Protein AF-A0A536SC42-F1 (afdb_monomer)

Secondary structure (DSSP, 8-state):
-IIIIIIHHHHHTT--B-TTGGGSTT-B--HHHHHHHHHHHHHHHTTTS-EEEEE-TT-SSGGGS--SHHHHHHHHHHHTT--SS-SS---PPPEEEEEEETTEEEEEEEEEEE--SHHHHHHHHHHHHSHHHHHHHHHTTPPS-----TTSEEEEEEEEEEHHHHHHHHHHHHHHHHHHHHHHHHHHHHHHHHHHHHHHHHHHHHHHHHHHHHHB-TTT-SBPHHHHHHHHHHHHHHHHHTS----------TTSTTSSTTS-------------

pLDDT: mean 83.02, std 15.71, range [31.56, 98.38]

Foldseek 3Di:
DCCVPPQVVLVVVVEGADCVQVPDPSHDHDPQVVQVVVQVVCCVPVVCQKGKHWADCLDPDPVRYQPDPCSVVQVVVQQVQFDPDDPDAGPGDKDWDWDADPNFTKIKIKTFDFQQDPVSQVVSQVSLPDPVSQVVCVVSVHHGRDRDDHNGGPIIMIMMGGVVVVVVVVVVVVVVVVVVVCVVVVVVVVVVVVVVVVVVVVVVVVVVVVVQPQQADPPPSHGDPVNVVVVVVVVVVVVVVPDDDDDDDDDDPPPPVPPPVPDDDDDDDDDDDDDD

Mean predicted aligned error: 16.05 Å

Radius of gyration: 48.16 Å; Cα contacts (8 Å, |Δi|>4): 285; chains: 1; bounding box: 99×59×118 Å

Sequence (276 aa):
MYAAQIVEKLRRDGFGSHAEFENRAGYVPLPAQFLKMFGQQVSSENNGLFSYKPVSKWNLEPSQYLTDEFLRWAWPQLEVQDRETPAAPIDWKPVWRIDAVNGAKILRYLRADPASARSCVACHNAQEALPEVRARRVQQGVPPGKQWRLHQLLGAIDVTIPLDKVEVFAAAQNRITLAVIIGVVGAGVVILGFLVSLDVTRSRRMARELSWQANHDSLTGLASRTAFERHAEELLHHARAGGGVHALLLPDAASAQQRVEGASTHERHAGAVGRR

Structure (mmCIF, N/CA/C/O backbone):
data_AF-A0A536SC42-F1
#
_entry.id   AF-A0A536SC42-F1
#
loop_
_atom_site.group_PDB
_atom_site.id
_atom_site.type_symbol
_atom_site.label_atom_id
_atom_site.label_alt_id
_atom_site.label_comp_id
_atom_site.label_asym_id
_atom_site.label_entity_id
_atom_site.label_seq_id
_atom_site.pdbx_PDB_ins_code
_atom_site.Cartn_x
_atom_site.Cartn_y
_atom_site.Cartn_z
_atom_site.occupancy
_atom_site.B_iso_or_equiv
_atom_site.auth_seq_id
_atom_site.auth_comp_id
_atom_site.auth_asym_id
_atom_site.auth_atom_id
_atom_site.pdbx_PDB_model_num
ATOM 1 N N . MET A 1 1 ? 0.599 -12.048 -6.130 1.00 69.06 1 MET A N 1
ATOM 2 C CA . MET A 1 1 ? -0.540 -12.974 -6.344 1.00 69.06 1 MET A CA 1
ATOM 3 C C . MET A 1 1 ? -1.197 -12.746 -7.700 1.00 69.06 1 MET A C 1
ATOM 5 O O . MET A 1 1 ? -1.170 -13.665 -8.501 1.00 69.06 1 MET A O 1
ATOM 9 N N . TYR A 1 2 ? -1.707 -11.543 -7.994 1.00 83.88 2 TYR A N 1
ATOM 10 C CA . TYR A 1 2 ? -2.403 -11.231 -9.253 1.00 83.88 2 TYR A CA 1
ATOM 11 C C . TYR A 1 2 ? -1.639 -11.656 -10.524 1.00 83.88 2 TYR A C 1
ATOM 13 O O . TYR A 1 2 ? -2.132 -12.474 -11.294 1.00 83.88 2 TYR A O 1
ATOM 21 N N . ALA A 1 3 ? -0.401 -11.182 -10.715 1.00 81.19 3 ALA A N 1
ATOM 22 C CA . ALA A 1 3 ? 0.383 -11.506 -11.911 1.00 81.19 3 ALA A CA 1
ATOM 23 C C . ALA A 1 3 ? 0.664 -13.017 -12.054 1.00 81.19 3 ALA A C 1
ATOM 25 O O . ALA A 1 3 ? 0.442 -13.599 -13.111 1.00 81.19 3 ALA A O 1
ATOM 26 N N . ALA A 1 4 ? 1.097 -13.668 -10.972 1.00 76.69 4 ALA A N 1
ATOM 27 C CA . ALA A 1 4 ? 1.472 -15.081 -10.998 1.00 76.69 4 ALA A CA 1
ATOM 28 C C . ALA A 1 4 ? 0.276 -16.047 -11.107 1.00 76.69 4 ALA A C 1
ATOM 30 O O . ALA A 1 4 ? 0.409 -17.103 -11.713 1.00 76.69 4 ALA A O 1
ATOM 31 N N . GLN A 1 5 ? -0.874 -15.716 -10.509 1.00 83.62 5 GLN A N 1
ATOM 32 C CA . GLN A 1 5 ? -2.021 -16.631 -10.410 1.00 83.62 5 GLN A CA 1
ATOM 33 C C . GLN A 1 5 ? -3.101 -16.352 -11.460 1.00 83.62 5 GLN A C 1
ATOM 35 O O . GLN A 1 5 ? -3.733 -17.282 -11.952 1.00 83.62 5 GLN A O 1
ATOM 40 N N . ILE A 1 6 ? -3.318 -15.081 -11.812 1.00 86.56 6 ILE A N 1
ATOM 41 C CA . ILE A 1 6 ? -4.400 -14.668 -12.715 1.00 86.56 6 ILE A CA 1
ATOM 42 C C . ILE A 1 6 ? -3.844 -14.447 -14.118 1.00 86.56 6 ILE A C 1
ATOM 44 O O . ILE A 1 6 ? -4.249 -15.135 -15.052 1.00 86.56 6 ILE A O 1
ATOM 48 N N . VAL A 1 7 ? -2.877 -13.537 -14.265 1.00 85.62 7 VAL A N 1
ATOM 49 C CA . VAL A 1 7 ? -2.351 -13.165 -15.591 1.00 85.62 7 VAL A CA 1
ATOM 50 C C . VAL A 1 7 ? -1.672 -14.355 -16.267 1.00 85.62 7 VAL A C 1
ATOM 52 O O . VAL A 1 7 ? -1.929 -14.618 -17.438 1.00 85.62 7 VAL A O 1
ATOM 55 N N . GLU A 1 8 ? -0.859 -15.122 -15.536 1.00 85.06 8 GLU A N 1
ATOM 56 C CA . GLU A 1 8 ? -0.166 -16.279 -16.117 1.00 85.06 8 GLU A CA 1
ATOM 57 C C . GLU A 1 8 ? -1.118 -17.423 -16.497 1.00 85.06 8 GLU A C 1
ATOM 59 O O . GLU A 1 8 ? -0.871 -18.138 -17.468 1.00 85.06 8 GLU A O 1
ATOM 64 N N . LYS A 1 9 ? -2.236 -17.583 -15.777 1.00 88.31 9 LYS A N 1
ATOM 65 C CA . LYS A 1 9 ? -3.296 -18.510 -16.185 1.00 88.31 9 LYS A CA 1
ATOM 66 C C . LYS A 1 9 ? -3.928 -18.045 -17.497 1.00 88.31 9 LYS A C 1
ATOM 68 O O . LYS A 1 9 ? -3.911 -18.806 -18.454 1.00 88.31 9 LYS A O 1
ATOM 73 N N . LEU A 1 10 ? -4.408 -16.801 -17.553 1.00 88.88 10 LEU A N 1
ATOM 74 C CA . LEU A 1 10 ? -5.069 -16.241 -18.739 1.00 88.88 10 LEU A CA 1
ATOM 75 C C . LEU A 1 10 ? -4.173 -16.273 -19.977 1.00 88.88 10 LEU A C 1
ATOM 77 O O . LEU A 1 10 ? -4.657 -16.515 -21.077 1.00 88.88 10 LEU A O 1
ATOM 81 N N . ARG A 1 11 ? -2.860 -16.106 -19.793 1.00 85.56 11 ARG A N 1
ATOM 82 C CA . ARG A 1 11 ? -1.875 -16.249 -20.868 1.00 85.56 11 ARG A CA 1
ATOM 83 C C . ARG A 1 11 ? -1.871 -17.641 -21.496 1.00 85.56 11 ARG A C 1
ATOM 85 O O . ARG A 1 11 ? -1.691 -17.755 -22.704 1.00 85.56 11 ARG A O 1
ATOM 92 N N . ARG A 1 12 ? -2.060 -18.697 -20.699 1.00 87.44 12 ARG A N 1
ATOM 93 C CA . ARG A 1 12 ? -2.189 -20.073 -21.215 1.00 87.44 12 ARG A CA 1
ATOM 94 C C . ARG A 1 12 ? -3.500 -20.282 -21.970 1.00 87.44 12 ARG A C 1
ATOM 96 O O . ARG A 1 12 ? -3.521 -21.078 -22.900 1.00 87.44 12 ARG A O 1
ATOM 103 N N . ASP A 1 13 ? -4.527 -19.515 -21.622 1.00 90.44 13 ASP A N 1
ATOM 104 C CA . ASP A 1 13 ? -5.851 -19.554 -22.248 1.00 90.44 13 ASP A CA 1
ATOM 105 C C . ASP A 1 13 ? -5.954 -18.631 -23.489 1.00 90.44 13 ASP A C 1
ATOM 107 O O . ASP A 1 13 ? -7.034 -18.465 -24.047 1.00 90.44 13 ASP A O 1
ATOM 111 N N . GLY A 1 14 ? -4.844 -18.023 -23.936 1.00 88.62 14 GLY A N 1
ATOM 112 C CA . GLY A 1 14 ? -4.789 -17.152 -25.122 1.00 88.62 14 GLY A CA 1
ATOM 113 C C . GLY A 1 14 ? -5.065 -15.665 -24.863 1.00 88.62 14 GLY A C 1
ATOM 114 O O . GLY A 1 14 ? -5.031 -14.866 -25.797 1.00 88.62 14 GLY A O 1
ATOM 115 N N . PHE A 1 15 ? -5.286 -15.275 -23.608 1.00 91.38 15 PHE A N 1
ATOM 116 C CA . PHE A 1 15 ? -5.539 -13.895 -23.189 1.00 91.38 15 PHE A CA 1
ATOM 117 C C . PHE A 1 15 ? -4.361 -13.323 -22.382 1.00 91.38 15 PHE A C 1
ATOM 119 O O . PHE A 1 15 ? -3.220 -13.766 -22.505 1.00 91.38 15 PHE A O 1
ATOM 126 N N . GLY A 1 16 ? -4.594 -12.301 -21.557 1.00 87.69 16 GLY A N 1
ATOM 127 C CA . GLY A 1 16 ? -3.567 -11.733 -20.688 1.00 87.69 16 GLY A CA 1
ATOM 128 C C . GLY A 1 16 ? -4.002 -10.424 -20.047 1.00 87.69 16 GLY A C 1
ATOM 129 O O . GLY A 1 16 ? -5.191 -10.120 -19.970 1.00 87.69 16 GLY A O 1
ATOM 130 N N . SER A 1 17 ? -3.028 -9.635 -19.597 1.00 88.88 17 SER A N 1
ATOM 131 C CA . SER A 1 17 ? -3.273 -8.269 -19.142 1.00 88.88 17 SER A CA 1
ATOM 132 C C . SER A 1 17 ? -2.974 -7.249 -20.241 1.00 88.88 17 SER A C 1
ATOM 134 O O . SER A 1 17 ? -2.039 -7.427 -21.022 1.00 88.88 17 SER A O 1
ATOM 136 N N . HIS A 1 18 ? -3.761 -6.175 -20.310 1.00 89.00 18 HIS A N 1
ATOM 137 C CA . HIS A 1 18 ? -3.585 -5.114 -21.305 1.00 89.00 18 HIS A CA 1
ATOM 138 C C . HIS A 1 18 ? -3.938 -3.740 -20.723 1.00 89.00 18 HIS A C 1
ATOM 140 O O . HIS A 1 18 ? -4.774 -3.645 -19.829 1.00 89.00 18 HIS A O 1
ATOM 146 N N . ALA A 1 19 ? -3.313 -2.670 -21.230 1.00 85.62 19 ALA A N 1
ATOM 147 C CA . ALA A 1 19 ? -3.592 -1.306 -20.770 1.00 85.62 19 ALA A CA 1
ATOM 148 C C . ALA A 1 19 ? -5.044 -0.884 -21.074 1.00 85.62 19 ALA A C 1
ATOM 150 O O . ALA A 1 19 ? -5.724 -0.333 -20.215 1.00 85.62 19 ALA A O 1
ATOM 151 N N . GLU A 1 20 ? -5.527 -1.213 -22.273 1.00 89.31 20 GLU A N 1
ATOM 152 C CA . GLU A 1 20 ? -6.906 -0.993 -22.748 1.00 89.31 20 GLU A CA 1
ATOM 153 C C . GLU A 1 20 ? -7.803 -2.228 -22.538 1.00 89.31 20 GLU A C 1
ATOM 155 O O . GLU A 1 20 ? -8.508 -2.662 -23.448 1.00 89.31 20 GLU A O 1
ATOM 160 N N . PHE A 1 21 ? -7.718 -2.869 -21.371 1.00 91.44 21 PHE A N 1
ATOM 161 C CA . PHE A 1 21 ? -8.471 -4.099 -21.092 1.00 91.44 21 PHE A CA 1
ATOM 162 C C . PHE A 1 21 ? -9.994 -3.925 -21.230 1.00 91.44 21 PHE A C 1
ATOM 164 O O . PHE A 1 21 ? -10.670 -4.861 -21.638 1.00 91.44 21 PHE A O 1
ATOM 171 N N . GLU A 1 22 ? -10.526 -2.727 -20.962 1.00 90.50 22 GLU A N 1
ATOM 172 C CA . GLU A 1 22 ? -11.960 -2.416 -21.082 1.00 90.50 22 GLU A CA 1
ATOM 173 C C . GLU A 1 22 ? -12.494 -2.618 -22.508 1.00 90.50 22 GLU A C 1
ATOM 175 O O . GLU A 1 22 ? -13.639 -3.021 -22.692 1.00 90.50 22 GLU A O 1
ATOM 180 N N . ASN A 1 23 ? -11.641 -2.416 -23.516 1.00 92.12 23 ASN A N 1
ATOM 181 C CA . ASN A 1 23 ? -12.008 -2.505 -24.930 1.00 92.12 23 ASN A CA 1
ATOM 182 C C . ASN A 1 23 ? -11.576 -3.831 -25.577 1.00 92.12 23 ASN A C 1
ATOM 184 O O . ASN A 1 23 ? -11.681 -3.989 -26.794 1.00 92.12 23 ASN A O 1
ATOM 188 N N . ARG A 1 24 ? -11.047 -4.786 -24.798 1.00 90.75 24 ARG A N 1
ATOM 189 C CA . ARG A 1 24 ? -10.506 -6.050 -25.315 1.00 90.75 24 ARG A CA 1
ATOM 190 C C . ARG A 1 24 ? -11.096 -7.249 -24.584 1.00 90.75 24 ARG A C 1
ATOM 192 O O . ARG A 1 24 ? -10.717 -7.558 -23.457 1.00 90.75 24 ARG A O 1
ATOM 199 N N . ALA A 1 25 ? -11.980 -7.971 -25.269 1.00 90.12 25 ALA A N 1
ATOM 200 C CA . ALA A 1 25 ? -12.632 -9.157 -24.724 1.00 90.12 25 ALA A CA 1
ATOM 201 C C . ALA A 1 25 ? -11.613 -10.192 -24.208 1.00 90.12 25 ALA A C 1
ATOM 203 O O . ALA A 1 25 ? -10.655 -10.540 -24.898 1.00 90.12 25 ALA A O 1
ATOM 204 N N . GLY A 1 26 ? -11.831 -10.670 -22.980 1.00 88.44 26 GLY A N 1
ATOM 205 C CA . GLY A 1 26 ? -10.998 -11.674 -22.311 1.00 88.44 26 GLY A CA 1
ATOM 206 C C . GLY A 1 26 ? -9.694 -11.150 -21.696 1.00 88.44 26 GLY A C 1
ATOM 207 O O . GLY A 1 26 ? -9.025 -11.900 -20.986 1.00 88.44 26 GLY A O 1
ATOM 208 N N . TYR A 1 27 ? -9.344 -9.874 -21.895 1.00 92.25 27 TYR A N 1
ATOM 209 C CA . TYR A 1 27 ? -8.187 -9.261 -21.243 1.00 92.25 27 TYR A CA 1
ATOM 210 C C . TYR A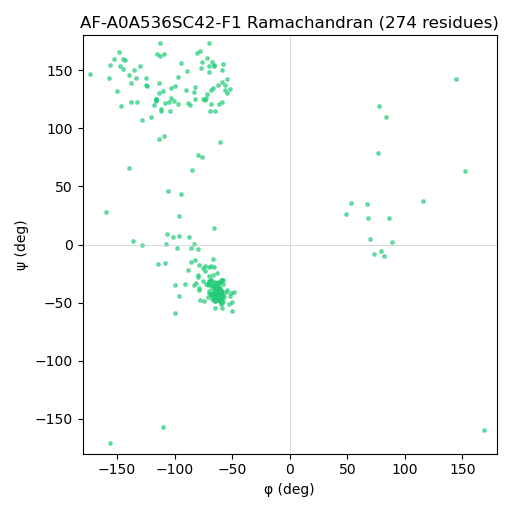 1 27 ? -8.554 -8.649 -19.891 1.00 92.25 27 TYR A C 1
ATOM 212 O O . TYR A 1 27 ? -9.661 -8.167 -19.668 1.00 92.25 27 TYR A O 1
ATOM 220 N N . VAL A 1 28 ? -7.586 -8.656 -18.979 1.00 92.75 28 VAL A N 1
ATOM 221 C CA . VAL A 1 28 ? -7.706 -8.084 -17.631 1.00 92.75 28 VAL A CA 1
ATOM 222 C C . VAL A 1 28 ? -6.801 -6.855 -17.474 1.00 92.75 28 VAL A C 1
ATOM 224 O O . VAL A 1 28 ? -5.881 -6.671 -18.279 1.00 92.75 28 VAL A O 1
ATOM 227 N N . PRO A 1 29 ? -7.017 -5.992 -16.464 1.00 92.19 29 PRO A N 1
ATOM 228 C CA . PRO A 1 29 ? -6.141 -4.846 -16.232 1.00 92.19 29 PRO A CA 1
ATOM 229 C C . PRO A 1 29 ? -4.681 -5.249 -16.006 1.00 92.19 29 PRO A C 1
ATOM 231 O O . PRO A 1 29 ? -4.362 -6.342 -15.529 1.00 92.19 29 PRO A O 1
ATOM 234 N N . LEU A 1 30 ? -3.760 -4.328 -16.289 1.00 89.00 30 LEU A N 1
ATOM 235 C CA . LEU A 1 30 ? -2.378 -4.472 -15.837 1.00 89.00 30 LEU A CA 1
ATOM 236 C C . LEU A 1 30 ? -2.328 -4.568 -14.301 1.00 89.00 30 LEU A C 1
ATOM 238 O O . LEU A 1 30 ? -3.137 -3.929 -13.625 1.00 89.00 30 LEU A O 1
ATOM 242 N N . PRO A 1 31 ? -1.345 -5.281 -13.716 1.00 87.19 31 PRO A N 1
ATOM 243 C CA . PRO A 1 31 ? -1.221 -5.393 -12.260 1.00 87.19 31 PRO A CA 1
ATOM 244 C C . PRO A 1 31 ? -1.244 -4.036 -11.533 1.00 87.19 31 PRO A C 1
ATOM 246 O O . PRO A 1 31 ? -1.936 -3.882 -10.529 1.00 87.19 31 PRO A O 1
ATOM 249 N N . ALA A 1 32 ? -0.562 -3.026 -12.082 1.00 84.06 32 ALA A N 1
ATOM 250 C CA . ALA A 1 32 ? -0.562 -1.670 -11.534 1.00 84.06 32 ALA A CA 1
ATOM 251 C C . ALA A 1 32 ? -1.926 -0.959 -11.658 1.00 84.06 32 ALA A C 1
ATOM 253 O O . ALA A 1 32 ? -2.307 -0.218 -10.752 1.00 84.06 32 ALA A O 1
ATOM 254 N N . GLN A 1 33 ? -2.679 -1.196 -12.740 1.00 88.88 33 GLN A N 1
ATOM 255 C CA . GLN A 1 33 ? -4.037 -0.660 -12.905 1.00 88.88 33 GLN A CA 1
ATOM 256 C C . GLN A 1 33 ? -5.004 -1.315 -11.917 1.00 88.88 33 GLN A C 1
ATOM 258 O O . GLN A 1 33 ? -5.767 -0.613 -11.262 1.00 88.88 33 GLN A O 1
ATOM 263 N N . PHE A 1 34 ? -4.923 -2.637 -11.744 1.00 90.19 34 PHE A N 1
ATOM 264 C CA . PHE A 1 34 ? -5.713 -3.359 -10.749 1.00 90.19 34 PHE A CA 1
ATOM 265 C C . PHE A 1 34 ? -5.459 -2.827 -9.333 1.00 90.19 34 PHE A C 1
ATOM 267 O O . PHE A 1 34 ? -6.405 -2.485 -8.630 1.00 90.19 34 PHE A O 1
ATOM 274 N N . LEU A 1 35 ? -4.189 -2.690 -8.929 1.00 86.31 35 LEU A N 1
ATOM 275 C CA . LEU A 1 35 ? -3.831 -2.157 -7.609 1.00 86.31 35 LEU A CA 1
ATOM 276 C C . LEU A 1 35 ? -4.326 -0.722 -7.404 1.00 86.31 35 LEU A C 1
ATOM 278 O O . LEU A 1 35 ? -4.765 -0.385 -6.307 1.00 86.31 35 LEU A O 1
ATOM 282 N N . LYS A 1 36 ? -4.286 0.114 -8.449 1.00 85.50 36 LYS A N 1
ATOM 283 C CA . LYS A 1 36 ? -4.826 1.477 -8.408 1.00 85.50 36 LYS A CA 1
ATOM 284 C C . LYS A 1 36 ? -6.346 1.482 -8.226 1.00 85.50 36 LYS A C 1
ATOM 286 O O . LYS A 1 36 ? -6.828 2.194 -7.351 1.00 85.50 36 LYS A O 1
ATOM 291 N N . MET A 1 37 ? -7.078 0.689 -9.012 1.00 87.06 37 MET A N 1
ATOM 292 C CA . MET A 1 37 ? -8.542 0.590 -8.915 1.00 87.06 37 MET A CA 1
ATOM 293 C C . MET A 1 37 ? -8.975 0.058 -7.553 1.00 87.06 37 MET A C 1
ATOM 295 O O . MET A 1 37 ? -9.838 0.653 -6.915 1.00 87.06 37 MET A O 1
ATOM 299 N N . PHE A 1 38 ? -8.318 -1.005 -7.076 1.00 85.75 38 PHE A N 1
ATOM 300 C CA . PHE A 1 38 ? -8.504 -1.509 -5.721 1.00 85.75 38 PHE A CA 1
ATOM 301 C C . PHE A 1 38 ? -8.293 -0.340 -4.735 1.00 85.75 38 PHE A C 1
ATOM 303 O O . PHE A 1 38 ? -9.204 -0.016 -3.973 1.00 85.75 38 PHE A O 1
ATOM 310 N N . GLY A 1 39 ? -7.169 0.387 -4.852 1.00 81.25 39 GLY A N 1
ATOM 311 C CA . GLY A 1 39 ? -6.767 1.521 -3.993 1.00 81.25 39 GLY A CA 1
ATOM 312 C C . GLY A 1 39 ? -7.840 2.558 -3.815 1.00 81.25 39 GLY A C 1
ATOM 313 O O . GLY A 1 39 ? -8.163 2.956 -2.692 1.00 81.25 39 GLY A O 1
ATOM 314 N N . GLN A 1 40 ? -8.405 2.960 -4.941 1.00 83.25 40 GLN A N 1
ATOM 315 C CA . GLN A 1 40 ? -9.474 3.935 -5.004 1.00 83.25 40 GLN A CA 1
ATOM 316 C C . GLN A 1 40 ? -10.747 3.391 -4.345 1.00 83.25 40 GLN A C 1
ATOM 318 O O . GLN A 1 40 ? -11.319 4.085 -3.505 1.00 83.25 40 GLN A O 1
ATOM 323 N N . GLN A 1 41 ? -11.122 2.139 -4.634 1.00 83.75 41 GLN A N 1
ATOM 324 C CA . GLN A 1 41 ? -12.314 1.507 -4.067 1.00 83.75 41 GLN A CA 1
ATOM 325 C C . GLN A 1 41 ? -12.260 1.457 -2.539 1.00 83.75 41 GLN A C 1
ATOM 327 O O . GLN A 1 41 ? -13.134 1.996 -1.867 1.00 83.75 41 GLN A O 1
ATOM 332 N N . VAL A 1 42 ? -11.200 0.891 -1.963 1.00 79.12 42 VAL A N 1
ATOM 333 C CA . VAL A 1 42 ? -11.129 0.707 -0.505 1.00 79.12 42 VAL A CA 1
ATOM 334 C C . VAL A 1 42 ? -10.954 2.024 0.245 1.00 79.12 42 VAL A C 1
ATOM 336 O O . VAL A 1 42 ? -11.497 2.182 1.338 1.00 79.12 42 VAL A O 1
ATOM 339 N N . SER A 1 43 ? -10.239 2.988 -0.340 1.00 75.06 43 SER A N 1
ATOM 340 C CA . SER A 1 43 ? -10.150 4.323 0.258 1.00 75.06 43 SER A CA 1
ATOM 341 C C . SER A 1 43 ? -11.527 4.999 0.314 1.00 75.06 43 SER A C 1
ATOM 343 O O . SER A 1 43 ? -11.797 5.731 1.266 1.00 75.06 43 SER A O 1
ATOM 345 N N . SER A 1 44 ? -12.398 4.729 -0.670 1.00 76.31 44 SER A N 1
ATOM 346 C CA . SER A 1 44 ? -13.760 5.272 -0.734 1.00 76.31 44 SER A CA 1
ATOM 347 C C . SER A 1 44 ? -14.766 4.550 0.173 1.00 76.31 44 SER A C 1
ATOM 349 O O . SER A 1 44 ? -15.592 5.213 0.792 1.00 76.31 44 SER A O 1
ATOM 351 N N . GLU A 1 45 ? -14.676 3.223 0.315 1.00 73.06 45 GLU A N 1
ATOM 352 C CA . GLU A 1 45 ? -15.644 2.419 1.082 1.00 73.06 45 GLU A CA 1
ATOM 353 C C . GLU A 1 45 ? -15.389 2.433 2.596 1.00 73.06 45 GLU A C 1
ATOM 355 O O . GLU A 1 45 ? -16.328 2.402 3.386 1.00 73.06 45 GLU A O 1
ATOM 360 N N . ASN A 1 46 ? -14.126 2.510 3.030 1.00 60.75 46 ASN A N 1
ATOM 361 C CA . ASN A 1 46 ? -13.760 2.331 4.440 1.00 60.75 46 ASN A CA 1
ATOM 362 C C . ASN A 1 46 ? -13.607 3.649 5.219 1.00 60.75 46 ASN A C 1
ATOM 364 O O . ASN A 1 46 ? -12.832 3.701 6.175 1.00 60.75 46 ASN A O 1
ATOM 368 N N . ASN A 1 47 ? -14.256 4.745 4.806 1.00 65.38 47 ASN A N 1
ATOM 369 C CA . ASN A 1 47 ? -14.098 6.087 5.405 1.00 65.38 47 ASN A CA 1
ATOM 370 C C . ASN A 1 47 ? -12.620 6.532 5.582 1.00 65.38 47 ASN A C 1
ATOM 372 O O . ASN A 1 47 ? -12.281 7.334 6.466 1.00 65.38 47 ASN A O 1
ATOM 376 N N . GLY A 1 48 ? -11.711 6.000 4.758 1.00 69.06 48 GLY A N 1
ATOM 377 C CA . GLY A 1 48 ? -10.270 6.217 4.874 1.00 69.06 48 GLY A CA 1
ATOM 378 C C . GLY A 1 48 ? -9.614 5.597 6.116 1.00 69.06 48 GLY A C 1
ATOM 379 O O . GLY A 1 48 ? -8.696 6.210 6.655 1.00 69.06 48 GLY A O 1
ATOM 380 N N . LEU A 1 49 ? -10.067 4.428 6.590 1.00 76.19 49 LEU A N 1
ATOM 381 C CA . LEU A 1 49 ? -9.383 3.629 7.627 1.00 76.19 49 LEU A CA 1
ATOM 382 C C . LEU A 1 49 ? -7.965 3.212 7.219 1.00 76.19 49 LEU A C 1
ATOM 384 O O . LEU A 1 49 ? -7.083 3.074 8.060 1.00 76.19 49 LEU A O 1
ATOM 388 N N . PHE A 1 50 ? -7.751 2.997 5.925 1.00 82.25 50 PHE A N 1
ATOM 389 C CA . PHE A 1 50 ? -6.435 2.826 5.335 1.00 82.25 50 PHE A CA 1
ATOM 390 C C . PHE A 1 50 ? -6.490 3.182 3.850 1.00 82.25 50 PHE A C 1
ATOM 392 O O . PHE A 1 50 ? -7.542 3.098 3.217 1.00 82.25 50 PHE A O 1
ATOM 399 N N . SER A 1 51 ? -5.351 3.577 3.293 1.00 86.06 51 SER A N 1
ATOM 400 C CA . SER A 1 51 ? -5.175 3.811 1.860 1.00 86.06 51 SER A CA 1
ATOM 401 C C . SER A 1 51 ? -3.942 3.073 1.369 1.00 86.06 51 SER A C 1
ATOM 403 O O . SER A 1 51 ? -3.023 2.801 2.145 1.00 86.06 51 SER A O 1
ATOM 405 N N . TYR A 1 52 ? -3.931 2.729 0.086 1.00 88.56 52 TYR A N 1
ATOM 406 C CA . TYR A 1 52 ? -2.792 2.076 -0.537 1.00 88.56 52 TYR A CA 1
ATOM 407 C C . TYR A 1 52 ? -2.515 2.648 -1.912 1.00 88.56 52 TYR A C 1
ATOM 409 O O . TYR A 1 52 ? -3.419 2.917 -2.706 1.00 88.56 52 TYR A O 1
ATOM 417 N N . LYS A 1 53 ? -1.226 2.821 -2.182 1.00 89.94 53 LYS A N 1
ATOM 418 C CA . LYS A 1 53 ? -0.721 3.449 -3.390 1.00 89.94 53 LYS A CA 1
ATOM 419 C C . LYS A 1 53 ? 0.486 2.664 -3.907 1.00 89.94 53 LYS A C 1
ATOM 421 O O . LYS A 1 53 ? 1.468 2.518 -3.181 1.00 89.94 53 LYS A O 1
ATOM 426 N N . PRO A 1 54 ? 0.456 2.165 -5.154 1.00 93.19 54 PRO A N 1
ATOM 427 C CA . PRO A 1 54 ? 1.666 1.664 -5.789 1.00 93.19 54 PRO A CA 1
ATOM 428 C C . PRO A 1 54 ? 2.622 2.830 -6.070 1.00 93.19 54 PRO A C 1
ATOM 430 O O . PRO A 1 54 ? 2.214 3.866 -6.601 1.00 93.19 54 PRO A O 1
ATOM 433 N N . VAL A 1 55 ? 3.893 2.654 -5.721 1.00 95.81 55 VAL A N 1
ATOM 434 C CA . VAL A 1 55 ? 4.960 3.645 -5.898 1.00 95.81 55 VAL A CA 1
ATOM 435 C C . VAL A 1 55 ? 6.214 2.990 -6.470 1.00 95.81 55 VAL A C 1
ATOM 437 O O . VAL A 1 55 ? 6.470 1.807 -6.249 1.00 95.81 55 VAL A O 1
ATOM 440 N N . SER A 1 56 ? 7.012 3.737 -7.226 1.00 96.06 56 SER A N 1
ATOM 441 C CA . SER A 1 56 ? 8.291 3.255 -7.744 1.00 96.06 56 SER A CA 1
ATOM 442 C C . SER A 1 56 ? 9.238 4.405 -8.074 1.00 96.06 56 SER A C 1
ATOM 444 O O . SER A 1 56 ? 8.825 5.426 -8.623 1.00 96.06 56 SER A O 1
ATOM 446 N N . LYS A 1 57 ? 10.537 4.211 -7.824 1.00 96.12 57 LYS A N 1
ATOM 447 C CA . LYS A 1 57 ? 11.596 5.064 -8.391 1.00 96.12 57 LYS A CA 1
ATOM 448 C C . LYS A 1 57 ? 11.653 4.976 -9.920 1.00 96.12 57 LYS A C 1
ATOM 450 O O . LYS A 1 57 ? 12.080 5.917 -10.578 1.00 96.12 57 LYS A O 1
ATOM 455 N N . TRP A 1 58 ? 11.178 3.871 -10.491 1.00 95.69 58 TRP A N 1
ATOM 456 C CA . TRP A 1 58 ? 11.061 3.655 -11.932 1.00 95.69 58 TRP A CA 1
ATOM 457 C C . TRP A 1 58 ? 9.605 3.754 -12.398 1.00 95.69 58 TRP A C 1
ATOM 459 O O . TRP A 1 58 ? 9.101 2.924 -13.154 1.00 95.69 58 TRP A O 1
ATOM 469 N N . ASN A 1 59 ? 8.901 4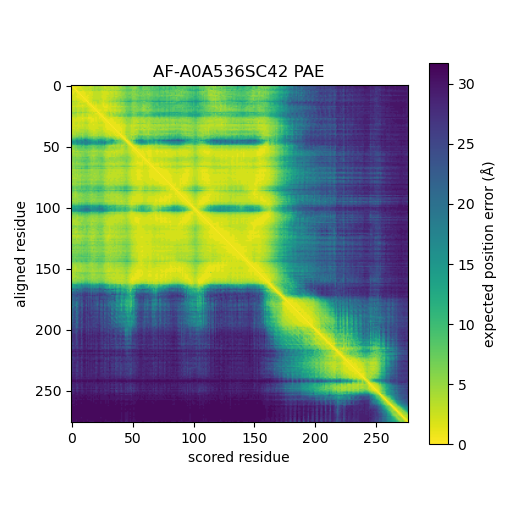.788 -11.941 1.00 94.38 59 ASN A N 1
ATOM 470 C CA . ASN A 1 59 ? 7.485 4.985 -12.223 1.00 94.38 59 ASN A CA 1
ATOM 471 C C . ASN A 1 59 ? 7.182 5.161 -13.724 1.00 94.38 59 ASN A C 1
ATOM 473 O O . ASN A 1 59 ? 7.853 5.922 -14.432 1.00 94.38 59 ASN A O 1
ATOM 477 N N . LEU A 1 60 ? 6.115 4.500 -14.184 1.00 88.94 60 LEU A N 1
ATOM 478 C CA . LEU A 1 60 ? 5.511 4.697 -15.512 1.00 88.94 60 LEU A CA 1
ATOM 479 C C . LEU A 1 60 ? 4.454 5.809 -15.510 1.00 88.94 60 LEU A C 1
ATOM 481 O O . LEU A 1 60 ? 4.228 6.452 -16.530 1.00 88.94 60 LEU A O 1
ATOM 485 N N . GLU A 1 61 ? 3.899 6.115 -14.344 1.00 88.19 61 GLU A N 1
ATOM 486 C CA . GLU A 1 61 ? 2.922 7.176 -14.114 1.00 88.19 61 GLU A CA 1
ATOM 487 C C . GLU A 1 61 ? 3.536 8.228 -13.165 1.00 88.19 61 GLU A C 1
ATOM 489 O O . GLU A 1 61 ? 4.003 7.848 -12.085 1.00 88.19 61 GLU A O 1
ATOM 494 N N . PRO A 1 62 ? 3.591 9.530 -13.522 1.00 89.06 62 PRO A N 1
ATOM 495 C CA . PRO A 1 62 ? 4.211 10.579 -12.700 1.00 89.06 62 PRO A CA 1
ATOM 496 C C . PRO A 1 62 ? 3.779 10.583 -11.230 1.00 89.06 62 PRO A C 1
ATOM 498 O O . PRO A 1 62 ? 4.623 10.696 -10.340 1.00 89.06 62 PRO A O 1
ATOM 501 N N . SER A 1 63 ? 2.489 10.368 -10.961 1.00 89.25 63 SER A N 1
ATOM 502 C CA . SER A 1 63 ? 1.940 10.365 -9.597 1.00 89.25 63 SER A CA 1
ATOM 503 C C . SER A 1 63 ? 2.428 9.210 -8.708 1.00 89.25 63 SER A C 1
ATOM 505 O O . SER A 1 63 ? 2.246 9.260 -7.490 1.00 89.25 63 SER A O 1
ATOM 507 N N . GLN A 1 64 ? 3.070 8.188 -9.282 1.00 92.81 64 GLN A N 1
ATOM 508 C CA . GLN A 1 64 ? 3.618 7.024 -8.575 1.00 92.81 64 GLN A CA 1
ATOM 509 C C . GLN A 1 64 ? 5.111 7.160 -8.242 1.00 92.81 64 GLN A C 1
ATOM 511 O O . GLN A 1 64 ? 5.722 6.196 -7.785 1.00 92.81 64 GLN A O 1
ATOM 516 N N . TYR A 1 65 ? 5.724 8.324 -8.476 1.00 95.88 65 TYR A N 1
ATOM 517 C CA . TYR A 1 65 ? 7.103 8.560 -8.048 1.00 95.88 65 TYR A CA 1
ATOM 518 C C . TYR A 1 65 ? 7.225 8.686 -6.516 1.00 95.88 65 TYR A C 1
ATOM 520 O O . TYR A 1 65 ? 6.228 8.718 -5.790 1.00 95.88 65 TYR A O 1
ATOM 528 N N . LEU A 1 66 ? 8.459 8.774 -6.015 1.00 95.88 66 LEU A N 1
ATOM 529 C CA . LEU A 1 66 ? 8.774 8.958 -4.595 1.00 95.88 66 LEU A CA 1
ATOM 530 C C . LEU A 1 66 ? 8.536 10.419 -4.176 1.00 95.88 66 LEU A C 1
ATOM 532 O O . LEU A 1 66 ? 9.466 11.214 -4.051 1.00 95.88 66 LEU A O 1
ATOM 536 N N . THR A 1 67 ? 7.265 10.793 -4.029 1.00 91.06 67 THR A N 1
ATOM 537 C CA . THR A 1 67 ? 6.841 12.199 -3.921 1.00 91.06 67 THR A CA 1
ATOM 538 C C . THR A 1 67 ? 7.035 12.821 -2.540 1.00 91.06 67 THR A C 1
ATOM 540 O O . THR A 1 67 ? 7.208 14.033 -2.442 1.00 91.06 67 THR A O 1
ATOM 543 N N . ASP A 1 68 ? 7.005 12.030 -1.469 1.00 93.00 68 ASP A N 1
ATOM 544 C CA . ASP A 1 68 ? 7.061 12.538 -0.094 1.00 93.00 68 ASP A CA 1
ATOM 545 C C . ASP A 1 68 ? 8.356 12.149 0.639 1.00 93.00 68 ASP A C 1
ATOM 547 O O . ASP A 1 68 ? 9.223 11.452 0.105 1.00 93.00 68 ASP A O 1
ATOM 551 N N . GLU A 1 69 ? 8.525 12.690 1.845 1.00 94.06 69 GLU A N 1
ATOM 552 C CA . GLU A 1 69 ? 9.702 12.455 2.684 1.00 94.06 69 GLU A CA 1
ATOM 553 C C . GLU A 1 69 ? 9.805 10.995 3.149 1.00 94.06 69 GLU A C 1
ATOM 555 O O . GLU A 1 69 ? 10.889 10.416 3.084 1.00 94.06 69 GLU A O 1
ATOM 560 N N . PHE A 1 70 ? 8.685 10.377 3.547 1.00 95.31 70 PHE A N 1
ATOM 561 C CA . PHE A 1 70 ? 8.657 8.976 3.968 1.00 95.31 70 PHE A CA 1
ATOM 562 C C . PHE A 1 70 ? 9.148 8.064 2.847 1.00 95.31 70 PHE A C 1
ATOM 564 O O . PHE A 1 70 ? 10.013 7.229 3.081 1.00 95.31 70 PHE A O 1
ATOM 571 N N . LEU A 1 71 ? 8.657 8.248 1.620 1.00 96.50 71 LEU A N 1
ATOM 572 C CA . LEU A 1 71 ? 9.057 7.447 0.464 1.00 96.50 71 LEU A CA 1
ATOM 573 C C . LEU A 1 71 ? 10.541 7.625 0.132 1.00 96.50 71 LEU A C 1
ATOM 575 O O . LEU A 1 71 ? 11.222 6.641 -0.153 1.00 96.50 71 LEU A O 1
ATOM 579 N N . ARG A 1 72 ? 11.061 8.856 0.211 1.00 96.06 72 ARG A N 1
ATOM 580 C CA . ARG A 1 72 ? 12.492 9.139 0.002 1.00 96.06 72 ARG A CA 1
ATOM 581 C C . ARG A 1 72 ? 13.380 8.523 1.085 1.00 96.06 72 ARG A C 1
ATOM 583 O O . ARG A 1 72 ? 14.494 8.110 0.778 1.00 96.06 72 ARG A O 1
ATOM 590 N N . TRP A 1 73 ? 12.890 8.423 2.318 1.00 96.88 73 TRP A N 1
ATOM 591 C CA . TRP A 1 73 ? 13.584 7.770 3.430 1.00 96.88 73 TRP A CA 1
ATOM 592 C C . TRP A 1 73 ? 13.476 6.233 3.395 1.00 96.88 73 TRP A C 1
ATOM 594 O O . TRP A 1 73 ? 14.446 5.530 3.685 1.00 96.88 73 TRP A O 1
ATOM 604 N N . ALA A 1 74 ? 12.313 5.692 3.032 1.00 97.81 74 ALA A N 1
ATOM 605 C CA . ALA A 1 74 ? 12.020 4.262 3.090 1.00 97.81 74 ALA A CA 1
ATOM 606 C C . ALA A 1 74 ? 12.522 3.492 1.861 1.00 97.81 74 ALA A C 1
ATOM 608 O O . ALA A 1 74 ? 12.963 2.351 1.985 1.00 97.81 74 ALA A O 1
ATOM 609 N N . TRP A 1 75 ? 12.487 4.096 0.669 1.00 98.12 75 TRP A N 1
ATOM 610 C CA . TRP A 1 75 ? 12.866 3.413 -0.572 1.00 98.12 75 TRP A CA 1
ATOM 611 C C . TRP A 1 75 ? 14.317 2.897 -0.591 1.00 98.12 75 TRP A C 1
ATOM 613 O O . TRP A 1 75 ? 14.500 1.730 -0.942 1.00 98.12 75 TRP A O 1
ATOM 623 N N . PRO A 1 76 ? 15.346 3.661 -0.165 1.00 97.88 76 PRO A N 1
ATOM 624 C CA . PRO A 1 76 ? 16.724 3.158 -0.125 1.00 97.88 76 PRO A CA 1
ATOM 625 C C . PRO A 1 76 ? 16.894 1.909 0.755 1.00 97.88 76 PRO A C 1
ATOM 627 O O . PRO A 1 76 ? 17.717 1.046 0.464 1.00 97.88 76 PRO A O 1
ATOM 630 N N . GLN A 1 77 ? 16.079 1.781 1.807 1.00 98.38 77 GLN A N 1
ATOM 631 C CA . GLN A 1 77 ? 16.076 0.617 2.698 1.00 98.38 77 GLN A CA 1
ATOM 632 C C . GLN A 1 77 ? 15.435 -0.620 2.053 1.00 98.38 77 GLN A C 1
ATOM 634 O O . GLN A 1 77 ? 15.730 -1.743 2.458 1.00 98.38 77 GLN A O 1
ATOM 639 N N . LEU A 1 78 ? 14.571 -0.443 1.047 1.00 97.94 78 LEU A N 1
ATOM 640 C CA . LEU A 1 78 ? 14.175 -1.537 0.164 1.00 97.94 78 LEU A CA 1
ATOM 641 C C . LEU A 1 78 ? 15.273 -1.802 -0.869 1.00 97.94 78 LEU A C 1
ATOM 643 O O . LEU A 1 78 ? 15.680 -2.945 -1.006 1.00 97.94 78 LEU A O 1
ATOM 647 N N . GLU A 1 79 ? 15.816 -0.783 -1.543 1.00 96.94 79 GLU A N 1
ATOM 648 C CA . GLU A 1 79 ? 16.848 -0.974 -2.582 1.00 96.94 79 GLU A CA 1
ATOM 649 C C . GLU A 1 79 ? 18.064 -1.771 -2.094 1.00 96.94 79 GLU A C 1
ATOM 651 O O . GLU A 1 79 ? 18.550 -2.626 -2.829 1.00 96.94 79 GLU A O 1
ATOM 656 N N . VAL A 1 80 ? 18.518 -1.559 -0.854 1.00 97.69 80 VAL A N 1
ATOM 657 C CA . VAL A 1 80 ? 19.662 -2.297 -0.284 1.00 97.69 80 VAL A CA 1
ATOM 658 C C . VAL A 1 80 ? 19.397 -3.800 -0.101 1.00 97.69 80 VAL A C 1
ATOM 660 O O . VAL A 1 80 ? 20.335 -4.582 0.023 1.00 97.69 80 VAL A O 1
ATOM 663 N N . GLN A 1 81 ? 18.129 -4.222 -0.085 1.00 97.69 81 GLN A N 1
ATOM 664 C CA . GLN A 1 81 ? 17.744 -5.634 -0.010 1.00 97.69 81 GLN A CA 1
ATOM 665 C C . GLN A 1 81 ? 17.706 -6.307 -1.392 1.00 97.69 81 GLN A C 1
ATOM 667 O O . GLN A 1 81 ? 17.652 -7.539 -1.465 1.00 97.69 81 GLN A O 1
ATOM 672 N N . ASP A 1 82 ? 17.714 -5.523 -2.479 1.00 97.00 82 ASP A N 1
ATOM 673 C CA . ASP A 1 82 ? 17.703 -6.048 -3.844 1.00 97.00 82 ASP A CA 1
ATOM 674 C C . ASP A 1 82 ? 19.013 -6.778 -4.164 1.00 97.00 82 ASP A C 1
ATOM 676 O O . ASP A 1 82 ? 20.063 -6.553 -3.560 1.00 97.00 82 ASP A O 1
ATOM 680 N N . ARG A 1 83 ? 18.957 -7.682 -5.139 1.00 95.88 83 ARG A N 1
ATOM 681 C CA . ARG A 1 83 ? 20.124 -8.435 -5.610 1.00 95.88 83 ARG A CA 1
ATOM 682 C C . ARG A 1 83 ? 20.263 -8.241 -7.108 1.00 95.88 83 ARG A C 1
ATOM 684 O O . ARG A 1 83 ? 19.269 -8.214 -7.827 1.00 95.88 83 ARG A O 1
ATOM 691 N N . GLU A 1 84 ? 21.487 -8.156 -7.618 1.00 92.31 84 GLU A N 1
ATOM 692 C CA . GLU A 1 84 ? 21.711 -7.983 -9.062 1.00 92.31 84 GLU A CA 1
ATOM 693 C C . GLU A 1 84 ? 21.250 -9.198 -9.886 1.00 92.31 84 GLU A C 1
ATOM 695 O O . GLU A 1 84 ? 20.755 -9.056 -11.008 1.00 92.31 84 GLU A O 1
ATOM 700 N N . THR A 1 85 ? 21.403 -10.402 -9.331 1.00 94.56 85 THR A N 1
ATOM 701 C CA . THR A 1 85 ? 21.110 -11.687 -9.987 1.00 94.56 85 THR A CA 1
ATOM 702 C C . THR A 1 85 ? 20.427 -12.667 -9.017 1.00 94.56 85 THR A C 1
ATOM 704 O O . THR A 1 85 ? 20.992 -13.693 -8.641 1.00 94.56 85 THR A O 1
ATOM 707 N N . PRO A 1 86 ? 19.198 -12.373 -8.558 1.00 95.19 86 PRO A N 1
ATOM 708 C CA . PRO A 1 86 ? 18.501 -13.228 -7.604 1.00 95.19 86 PRO A CA 1
ATOM 709 C C . PRO A 1 86 ? 18.112 -14.567 -8.249 1.00 95.19 86 PRO A C 1
ATOM 711 O O . PRO A 1 86 ? 17.366 -14.612 -9.225 1.00 95.19 86 PRO A O 1
ATOM 714 N N . ALA A 1 87 ? 18.594 -15.670 -7.674 1.00 93.62 87 ALA A N 1
ATOM 715 C CA . ALA A 1 87 ? 18.243 -17.025 -8.110 1.00 93.62 87 ALA A CA 1
ATOM 716 C C . ALA A 1 87 ? 16.860 -17.491 -7.608 1.00 93.62 87 ALA A C 1
ATOM 718 O O . ALA A 1 87 ? 16.303 -18.452 -8.132 1.00 93.62 87 ALA A O 1
ATOM 719 N N . ALA A 1 88 ? 16.313 -16.825 -6.588 1.00 94.81 88 ALA A N 1
ATOM 720 C CA . ALA A 1 88 ? 15.050 -17.158 -5.934 1.00 94.81 88 ALA A CA 1
ATOM 721 C C . ALA A 1 88 ? 14.356 -15.880 -5.418 1.00 94.81 88 ALA A C 1
ATOM 723 O O . ALA A 1 88 ? 15.010 -14.832 -5.339 1.00 94.81 88 ALA A O 1
ATOM 724 N N . PRO A 1 89 ? 13.061 -15.943 -5.045 1.00 95.25 89 PRO A N 1
ATOM 725 C CA . PRO A 1 89 ? 12.371 -14.829 -4.404 1.00 95.25 89 PRO A CA 1
ATOM 726 C C . PRO A 1 89 ? 13.133 -14.294 -3.184 1.00 95.25 89 PRO A C 1
ATOM 728 O O . PRO A 1 89 ? 13.585 -15.062 -2.337 1.00 95.25 89 PRO A O 1
ATOM 731 N N . ILE A 1 90 ? 13.255 -12.970 -3.095 1.00 96.00 90 ILE A N 1
ATOM 732 C CA . ILE A 1 90 ? 13.870 -12.283 -1.954 1.00 96.00 90 ILE A CA 1
ATOM 733 C C . ILE A 1 90 ? 12.827 -12.156 -0.832 1.00 96.00 90 ILE A C 1
ATOM 735 O O . ILE A 1 90 ? 11.679 -11.785 -1.088 1.00 96.00 90 ILE A O 1
ATOM 739 N N . ASP A 1 91 ? 13.222 -12.449 0.410 1.00 96.38 91 ASP A N 1
ATOM 740 C CA . ASP A 1 91 ? 12.395 -12.227 1.604 1.00 96.38 91 ASP A CA 1
ATOM 741 C C . ASP A 1 91 ? 12.452 -10.752 2.034 1.00 96.38 91 ASP A C 1
ATOM 743 O O . ASP A 1 91 ? 13.179 -10.367 2.951 1.00 96.38 91 ASP A O 1
ATOM 747 N N . TRP A 1 92 ? 11.721 -9.914 1.300 1.00 97.06 92 TRP A N 1
ATOM 748 C CA . TRP A 1 92 ? 11.683 -8.469 1.505 1.00 97.06 92 TRP A CA 1
ATOM 749 C C . TRP A 1 92 ? 11.154 -8.100 2.893 1.00 97.06 92 TRP A C 1
ATOM 751 O O . TRP A 1 92 ? 9.998 -8.373 3.231 1.00 97.06 92 TRP A O 1
ATOM 761 N N . LYS A 1 93 ? 11.973 -7.392 3.668 1.00 98.06 93 LYS A N 1
ATOM 762 C CA . LYS A 1 93 ? 11.570 -6.777 4.929 1.00 98.06 93 LYS A CA 1
ATOM 763 C C . LYS A 1 93 ? 10.872 -5.445 4.654 1.00 98.06 93 LYS A C 1
ATOM 765 O O . LYS A 1 93 ? 11.441 -4.596 3.961 1.00 98.06 93 LYS A O 1
ATOM 770 N N . PRO A 1 94 ? 9.645 -5.256 5.167 1.00 97.81 94 PRO A N 1
ATOM 771 C CA . PRO A 1 94 ? 8.935 -4.001 5.007 1.00 97.81 94 PRO A CA 1
ATOM 772 C C . PRO A 1 94 ? 9.599 -2.901 5.831 1.00 97.81 94 PRO A C 1
ATOM 774 O O . PRO A 1 94 ? 10.207 -3.159 6.869 1.00 97.81 94 PRO A O 1
ATOM 777 N N . VAL A 1 95 ? 9.416 -1.666 5.386 1.00 98.12 95 VAL A N 1
ATOM 778 C CA . VAL A 1 95 ? 9.913 -0.465 6.053 1.00 98.12 95 VAL A CA 1
ATOM 779 C C . VAL A 1 95 ? 8.708 0.322 6.530 1.00 98.12 95 VAL A C 1
ATOM 781 O O . VAL A 1 95 ? 7.772 0.544 5.766 1.00 98.12 95 VAL A O 1
ATOM 784 N N . TRP A 1 96 ? 8.689 0.732 7.790 1.00 97.50 96 TRP A N 1
ATOM 785 C CA . TRP A 1 96 ? 7.537 1.422 8.355 1.00 97.50 96 TRP A CA 1
ATOM 786 C C . TRP A 1 96 ? 7.964 2.443 9.400 1.00 97.50 96 TRP A C 1
ATOM 788 O O . TRP A 1 96 ? 9.023 2.313 10.014 1.00 97.50 96 TRP A O 1
ATOM 798 N N . ARG A 1 97 ? 7.135 3.470 9.586 1.00 95.56 97 ARG A N 1
ATOM 799 C CA . ARG A 1 97 ? 7.263 4.441 10.677 1.00 95.56 97 ARG A CA 1
ATOM 800 C C . ARG A 1 97 ? 5.900 5.026 11.024 1.00 95.56 97 ARG A C 1
ATOM 802 O O . ARG A 1 97 ? 4.971 4.980 10.217 1.00 95.56 97 ARG A O 1
ATOM 809 N N . ILE A 1 98 ? 5.787 5.571 12.228 1.00 93.12 98 ILE A N 1
ATOM 810 C CA . ILE A 1 98 ? 4.624 6.362 12.628 1.00 93.12 98 ILE A CA 1
ATOM 811 C C . ILE A 1 98 ? 4.994 7.829 12.441 1.00 93.12 98 ILE A C 1
ATOM 813 O O . ILE A 1 98 ? 5.946 8.301 13.057 1.00 93.12 98 ILE A O 1
ATOM 817 N N . ASP A 1 99 ? 4.232 8.520 11.602 1.00 88.38 99 ASP A N 1
ATOM 818 C CA . ASP A 1 99 ? 4.373 9.947 11.329 1.00 88.38 99 ASP A CA 1
ATOM 819 C C . ASP A 1 99 ? 3.205 10.733 11.928 1.00 88.38 99 ASP A C 1
ATOM 821 O O . ASP A 1 99 ? 2.151 10.182 12.255 1.00 88.38 99 ASP A O 1
ATOM 825 N N . ALA A 1 100 ? 3.383 12.047 12.039 1.00 85.12 100 ALA A N 1
ATOM 826 C CA . ALA A 1 100 ? 2.304 12.982 12.316 1.00 85.12 100 ALA A CA 1
ATOM 827 C C . ALA A 1 100 ? 2.069 13.848 11.074 1.00 85.12 100 ALA A C 1
ATOM 829 O O . ALA A 1 100 ? 2.947 14.608 10.670 1.00 85.12 100 ALA A O 1
ATOM 830 N N . VAL A 1 101 ? 0.886 13.748 10.468 1.00 77.12 101 VAL A N 1
ATOM 831 C CA . VAL A 1 101 ? 0.488 14.589 9.330 1.00 77.12 101 VAL A CA 1
ATOM 832 C C . VAL A 1 101 ? -0.727 15.402 9.750 1.00 77.12 101 VAL A C 1
ATOM 834 O O . VAL A 1 101 ? -1.751 14.841 10.128 1.00 77.12 101 VAL A O 1
ATOM 837 N N . ASN A 1 102 ? -0.605 16.732 9.717 1.00 76.38 102 ASN A N 1
ATOM 838 C CA . ASN A 1 102 ? -1.658 17.670 10.131 1.00 76.38 102 ASN A CA 1
ATOM 839 C C . ASN A 1 102 ? -2.208 17.402 11.550 1.00 76.38 102 ASN A C 1
ATOM 841 O O . ASN A 1 102 ? -3.399 17.549 11.800 1.00 76.38 102 ASN A O 1
ATOM 845 N N . GLY A 1 103 ? -1.342 16.972 12.475 1.00 77.50 103 GLY A N 1
ATOM 846 C CA . GLY A 1 103 ? -1.712 16.648 13.859 1.00 77.50 103 GLY A CA 1
ATOM 847 C C . GLY A 1 103 ? -2.304 15.247 14.068 1.00 77.50 103 GLY A C 1
ATOM 848 O O . GLY A 1 103 ? -2.403 14.811 15.213 1.00 77.50 103 GLY A O 1
ATOM 849 N N . ALA A 1 104 ? -2.627 14.510 13.001 1.00 82.50 104 ALA A N 1
ATOM 850 C CA . ALA A 1 104 ? -3.087 13.126 13.087 1.00 82.50 104 ALA A CA 1
ATOM 851 C C . ALA A 1 104 ? -1.901 12.151 13.030 1.00 82.50 104 ALA A C 1
ATOM 853 O O . ALA A 1 104 ? -1.023 12.270 12.168 1.00 82.50 104 ALA A O 1
ATOM 854 N N . LYS A 1 105 ? -1.877 11.166 13.937 1.00 90.25 105 LYS A N 1
ATOM 855 C CA . LYS A 1 105 ? -0.889 10.081 13.899 1.00 90.25 105 LYS A CA 1
ATOM 856 C C . LYS A 1 105 ? -1.257 9.098 12.796 1.00 90.25 105 LYS A C 1
ATOM 858 O O . LYS A 1 105 ? -2.356 8.547 12.796 1.00 90.25 105 LYS A O 1
ATOM 863 N N . ILE A 1 106 ? -0.323 8.836 11.894 1.00 91.50 106 ILE A N 1
ATOM 864 C CA . ILE A 1 106 ? -0.494 7.879 10.806 1.00 91.50 106 ILE A CA 1
ATOM 865 C C . ILE A 1 106 ? 0.617 6.833 10.854 1.00 91.50 106 ILE A C 1
ATOM 867 O O . ILE A 1 106 ? 1.787 7.158 11.037 1.00 91.50 106 ILE A O 1
ATOM 871 N N . LEU A 1 107 ? 0.267 5.565 10.665 1.00 93.56 107 LEU A N 1
ATOM 872 C CA . LEU A 1 107 ? 1.235 4.515 10.376 1.00 93.56 107 LEU A CA 1
ATOM 873 C C . LEU A 1 107 ? 1.459 4.477 8.863 1.00 93.56 107 LEU A C 1
ATOM 875 O O . LEU A 1 107 ? 0.523 4.250 8.094 1.00 93.56 107 LEU A O 1
ATOM 879 N N . ARG A 1 108 ? 2.707 4.690 8.449 1.00 94.88 108 ARG A N 1
ATOM 880 C CA . ARG A 1 108 ? 3.168 4.523 7.071 1.00 94.88 108 ARG A CA 1
ATOM 881 C C . ARG A 1 108 ? 3.938 3.220 6.964 1.00 94.88 108 ARG A C 1
ATOM 883 O O . ARG A 1 108 ? 4.875 2.983 7.725 1.00 94.88 108 ARG A O 1
ATOM 890 N N . TYR A 1 109 ? 3.536 2.375 6.027 1.00 96.06 109 TYR A N 1
ATOM 891 C CA . TYR A 1 109 ? 4.097 1.048 5.822 1.00 96.06 109 TYR A CA 1
ATOM 892 C C . TYR A 1 109 ? 4.392 0.839 4.338 1.00 96.06 109 TYR A C 1
ATOM 894 O O . TYR A 1 109 ? 3.499 0.928 3.502 1.00 96.06 109 TYR A O 1
ATOM 902 N N . LEU A 1 110 ? 5.645 0.541 4.011 1.00 97.56 110 LEU A N 1
ATOM 903 C CA . LEU A 1 110 ? 6.132 0.335 2.655 1.00 97.56 110 LEU A CA 1
ATOM 904 C C . LEU A 1 110 ? 6.622 -1.103 2.494 1.00 97.56 110 LEU A C 1
ATOM 906 O O . LEU A 1 110 ? 7.510 -1.564 3.215 1.00 97.56 110 LEU A O 1
ATOM 910 N N . ARG A 1 111 ? 6.073 -1.814 1.510 1.00 96.62 111 ARG A N 1
ATOM 911 C CA . ARG A 1 111 ? 6.482 -3.185 1.180 1.00 96.62 111 ARG A CA 1
ATOM 912 C C . ARG A 1 111 ? 6.877 -3.289 -0.281 1.00 96.62 111 ARG A C 1
ATOM 914 O O . ARG A 1 111 ? 6.164 -2.781 -1.137 1.00 96.62 111 ARG A O 1
ATOM 921 N N . ALA A 1 112 ? 7.969 -3.992 -0.564 1.00 97.38 112 ALA A N 1
ATOM 922 C CA . ALA A 1 112 ? 8.411 -4.243 -1.930 1.00 97.38 112 ALA A CA 1
ATOM 923 C C . ALA A 1 112 ? 7.348 -4.978 -2.768 1.00 97.38 112 ALA A C 1
ATOM 925 O O . ALA A 1 112 ? 6.711 -5.928 -2.304 1.00 97.38 112 ALA A O 1
ATOM 926 N N . ASP A 1 113 ? 7.226 -4.556 -4.023 1.00 94.81 113 ASP A N 1
ATOM 927 C CA . ASP A 1 113 ? 6.508 -5.239 -5.094 1.00 94.81 113 ASP A CA 1
ATOM 928 C C . ASP A 1 113 ? 7.541 -5.700 -6.139 1.00 94.81 113 ASP A C 1
ATOM 930 O O . ASP A 1 113 ? 7.956 -4.919 -7.006 1.00 94.81 113 ASP A O 1
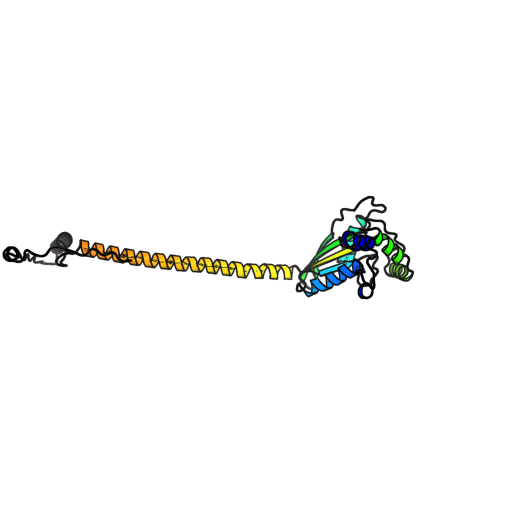ATOM 934 N N . PRO A 1 114 ? 8.075 -6.928 -6.002 1.00 95.38 114 PRO A N 1
ATOM 935 C CA . PRO A 1 114 ? 9.121 -7.423 -6.883 1.00 95.38 114 PRO A CA 1
ATOM 936 C C . PRO A 1 114 ? 8.566 -7.942 -8.213 1.00 95.38 114 PRO A C 1
ATOM 938 O O . PRO A 1 114 ? 7.390 -8.290 -8.343 1.00 95.38 114 PRO A O 1
ATOM 941 N N . ALA A 1 115 ? 9.458 -8.114 -9.189 1.00 94.44 115 ALA A N 1
ATOM 942 C CA . ALA A 1 115 ? 9.187 -8.821 -10.436 1.00 94.44 115 ALA A CA 1
ATOM 943 C C . ALA A 1 115 ? 8.785 -10.279 -10.173 1.00 94.44 115 ALA A C 1
ATOM 945 O O . ALA A 1 115 ? 9.612 -11.186 -10.150 1.00 94.44 115 ALA A O 1
ATOM 946 N N . SER A 1 116 ? 7.494 -10.515 -9.965 1.00 91.31 116 SER A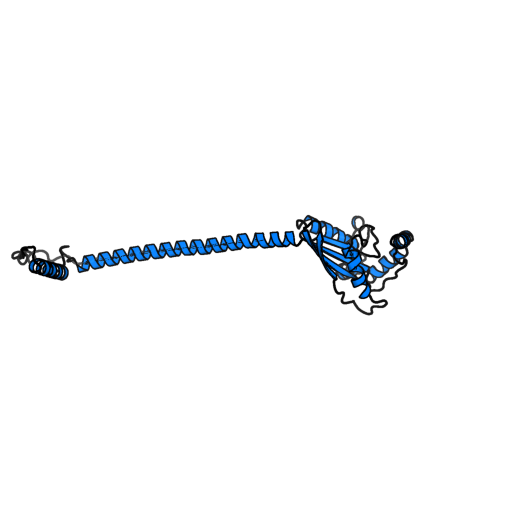 N 1
ATOM 947 C CA . SER A 1 116 ? 6.969 -11.828 -9.576 1.00 91.31 116 SER A CA 1
ATOM 948 C C . SER A 1 116 ? 6.758 -12.791 -10.748 1.00 91.31 116 SER A C 1
ATOM 950 O O . SER A 1 116 ? 6.591 -13.987 -10.522 1.00 91.31 116 SER A O 1
ATOM 952 N N . ALA A 1 117 ? 6.795 -12.300 -11.991 1.00 90.00 117 ALA A N 1
ATOM 953 C CA . ALA A 1 117 ? 6.651 -13.105 -13.203 1.00 90.00 117 ALA A CA 1
ATOM 954 C C . ALA A 1 117 ? 7.563 -12.603 -14.337 1.00 90.00 117 ALA A C 1
ATOM 956 O O . ALA A 1 117 ? 7.960 -11.436 -14.371 1.00 90.00 117 ALA A O 1
ATOM 957 N N . ARG A 1 118 ? 7.862 -13.476 -15.311 1.00 89.56 118 ARG A N 1
ATOM 958 C CA . ARG A 1 118 ? 8.653 -13.111 -16.505 1.00 89.56 118 ARG A CA 1
ATOM 959 C C . ARG A 1 118 ? 7.961 -12.044 -17.357 1.00 89.56 118 ARG A C 1
ATOM 961 O O . ARG A 1 118 ? 8.637 -11.208 -17.945 1.00 89.56 118 ARG A O 1
ATOM 968 N N . SER A 1 119 ? 6.629 -12.042 -17.383 1.00 86.75 119 SER A N 1
ATOM 969 C CA . SER A 1 119 ? 5.825 -11.010 -18.047 1.00 86.75 119 SER A CA 1
ATOM 970 C C . SER A 1 119 ? 6.019 -9.625 -17.422 1.00 86.75 119 SER A C 1
ATOM 972 O O . SER A 1 119 ? 6.102 -8.643 -18.157 1.00 86.75 119 SER A O 1
ATOM 974 N N . CYS A 1 120 ? 6.180 -9.542 -16.093 1.00 89.69 120 CYS A N 1
ATOM 975 C CA . CYS A 1 120 ? 6.542 -8.297 -15.412 1.00 89.69 120 CYS A CA 1
ATOM 976 C C . CYS A 1 120 ? 7.889 -7.782 -15.931 1.00 89.69 120 CYS A C 1
ATOM 978 O O . CYS A 1 120 ? 7.990 -6.636 -16.349 1.00 89.69 120 CYS A O 1
ATOM 980 N N . VAL A 1 121 ? 8.903 -8.650 -15.970 1.00 93.88 121 VAL A N 1
ATOM 981 C CA . VAL A 1 121 ? 10.245 -8.287 -16.446 1.00 93.88 121 VAL A CA 1
ATOM 982 C C . VAL A 1 121 ? 10.212 -7.801 -17.895 1.00 93.88 121 VAL A C 1
ATOM 984 O O . VAL A 1 121 ? 10.704 -6.717 -18.187 1.00 93.88 121 VAL A O 1
ATOM 987 N N . ALA A 1 122 ? 9.600 -8.575 -18.795 1.00 92.50 122 ALA A N 1
ATOM 988 C CA . ALA A 1 122 ? 9.573 -8.258 -20.220 1.00 92.50 122 ALA A CA 1
ATOM 989 C C . ALA A 1 122 ? 8.885 -6.914 -20.503 1.00 92.50 122 ALA A C 1
ATOM 991 O O . ALA A 1 122 ? 9.432 -6.085 -21.226 1.00 92.50 122 ALA A O 1
ATOM 992 N N . CYS A 1 123 ? 7.717 -6.676 -19.897 1.00 90.50 123 CYS A N 1
ATOM 993 C CA . CYS A 1 123 ? 6.986 -5.428 -20.090 1.00 90.50 123 CYS A CA 1
ATOM 994 C C . CYS A 1 123 ? 7.753 -4.235 -19.506 1.00 90.50 123 CYS A C 1
ATOM 996 O O . CYS A 1 123 ? 7.948 -3.242 -20.198 1.00 90.50 123 CYS A O 1
ATOM 998 N N . HIS A 1 124 ? 8.254 -4.335 -18.271 1.00 93.94 124 HIS A N 1
ATOM 999 C CA . HIS A 1 124 ? 8.980 -3.226 -17.648 1.00 93.94 124 HIS A CA 1
ATOM 1000 C C . HIS A 1 124 ? 10.295 -2.900 -18.373 1.00 93.94 124 HIS A C 1
ATOM 1002 O O . HIS A 1 124 ? 10.586 -1.724 -18.578 1.00 93.94 124 HIS A O 1
ATOM 1008 N N . ASN A 1 125 ? 11.043 -3.906 -18.838 1.00 96.75 125 ASN A N 1
ATOM 1009 C CA . ASN A 1 125 ? 12.247 -3.690 -19.648 1.00 96.75 125 ASN A CA 1
ATOM 1010 C C . ASN A 1 125 ? 11.919 -2.997 -20.981 1.00 96.75 125 ASN A C 1
ATOM 1012 O O . ASN A 1 125 ? 12.653 -2.102 -21.397 1.00 96.75 125 ASN A O 1
ATOM 1016 N N . ALA A 1 126 ? 10.811 -3.375 -21.632 1.00 95.06 126 ALA A N 1
ATOM 1017 C CA . ALA A 1 126 ? 10.350 -2.725 -22.857 1.00 95.06 126 ALA A CA 1
ATOM 1018 C C . ALA A 1 126 ? 9.936 -1.265 -22.613 1.00 95.06 126 ALA A C 1
ATOM 1020 O O . ALA A 1 126 ? 10.291 -0.391 -23.397 1.00 95.06 126 ALA A O 1
ATOM 1021 N N . GLN A 1 127 ? 9.245 -0.986 -21.503 1.00 94.06 127 GLN A N 1
ATOM 1022 C CA . GLN A 1 127 ? 8.865 0.377 -21.120 1.00 94.06 127 GLN A CA 1
ATOM 1023 C C . GLN A 1 127 ? 10.089 1.252 -20.825 1.00 94.06 127 GLN A C 1
ATOM 1025 O O . GLN A 1 127 ? 10.160 2.387 -21.276 1.00 94.06 127 GLN A O 1
ATOM 1030 N N . GLU A 1 128 ? 11.086 0.731 -20.113 1.00 96.19 128 GLU A N 1
ATOM 1031 C CA . GLU A 1 128 ? 12.309 1.480 -19.791 1.00 96.19 128 GLU A CA 1
ATOM 1032 C C . GLU A 1 128 ? 13.191 1.759 -21.019 1.00 96.19 128 GLU A C 1
ATOM 1034 O O . GLU A 1 128 ? 14.017 2.671 -20.988 1.00 96.19 128 GLU A O 1
ATOM 1039 N N . ALA A 1 129 ? 13.001 1.026 -22.120 1.00 95.88 129 ALA A N 1
ATOM 1040 C CA . ALA A 1 129 ? 13.658 1.312 -23.392 1.00 95.88 129 ALA A CA 1
ATOM 1041 C C . ALA A 1 129 ? 13.051 2.521 -24.131 1.00 95.88 129 ALA A C 1
ATOM 1043 O O . ALA A 1 129 ? 13.724 3.102 -24.987 1.00 95.88 129 ALA A O 1
ATOM 1044 N N . LEU A 1 130 ? 11.814 2.919 -23.804 1.00 96.00 130 LEU A N 1
ATOM 1045 C CA . LEU A 1 130 ? 11.123 4.016 -24.479 1.00 96.00 130 LEU A CA 1
ATOM 1046 C C . LEU A 1 130 ? 11.813 5.371 -24.213 1.00 96.00 130 LEU A C 1
ATOM 1048 O O . LEU A 1 130 ? 12.155 5.669 -23.059 1.00 96.00 130 LEU A O 1
ATOM 1052 N N . PRO A 1 131 ? 12.015 6.222 -25.240 1.00 95.88 131 PRO A N 1
ATOM 1053 C CA . PRO A 1 131 ? 12.693 7.512 -25.091 1.00 95.88 131 PRO A CA 1
ATOM 1054 C C . PRO A 1 131 ? 12.070 8.421 -24.026 1.00 95.88 131 PRO A C 1
ATOM 1056 O O . PRO A 1 131 ? 12.792 9.035 -23.242 1.00 95.88 131 PRO A O 1
ATOM 1059 N N . GLU A 1 132 ? 10.742 8.472 -23.952 1.00 94.88 132 GLU A N 1
ATOM 1060 C CA . GLU A 1 132 ? 9.989 9.276 -22.991 1.00 94.88 132 GLU A CA 1
ATOM 1061 C C . GLU A 1 132 ? 10.198 8.813 -21.544 1.00 94.88 132 GLU A C 1
ATOM 1063 O O . GLU A 1 132 ? 10.305 9.638 -20.631 1.00 94.88 132 GLU A O 1
ATOM 1068 N N . VAL A 1 133 ? 10.329 7.501 -21.324 1.00 94.94 133 VAL A N 1
ATOM 1069 C CA . VAL A 1 133 ? 10.610 6.942 -19.999 1.00 94.94 133 VAL A CA 1
ATOM 1070 C C . VAL A 1 133 ? 12.046 7.264 -19.604 1.00 94.94 133 VAL A C 1
ATOM 1072 O O . VAL A 1 133 ? 12.273 7.765 -18.503 1.00 94.94 133 VAL A O 1
ATOM 1075 N N . ARG A 1 134 ? 13.014 7.086 -20.512 1.00 95.25 134 ARG A N 1
ATOM 1076 C CA . ARG A 1 134 ? 14.424 7.431 -20.255 1.00 95.25 134 ARG A CA 1
ATOM 1077 C C . ARG A 1 134 ? 14.613 8.924 -19.986 1.00 95.25 134 ARG A C 1
ATOM 1079 O O . ARG A 1 134 ? 15.333 9.279 -19.055 1.00 95.25 134 ARG A O 1
ATOM 1086 N N . ALA A 1 135 ? 13.936 9.793 -20.738 1.00 94.75 135 ALA A N 1
ATOM 1087 C CA . ALA A 1 135 ? 13.949 11.238 -20.508 1.00 94.75 135 ALA A CA 1
ATOM 1088 C C . ALA A 1 135 ? 13.415 11.592 -19.111 1.00 94.75 135 ALA A C 1
ATOM 1090 O O . ALA A 1 135 ? 14.009 12.410 -18.406 1.00 94.75 135 ALA A O 1
ATOM 1091 N N . ARG A 1 136 ? 12.347 10.917 -18.664 1.00 94.81 136 ARG A N 1
ATOM 1092 C CA . ARG A 1 136 ? 11.818 11.084 -17.307 1.00 94.81 136 ARG A CA 1
ATOM 1093 C C . ARG A 1 136 ? 12.834 10.694 -16.233 1.00 94.81 136 ARG A C 1
ATOM 1095 O O . ARG A 1 136 ? 12.964 11.421 -15.254 1.00 94.81 136 ARG A O 1
ATOM 1102 N N . ARG A 1 137 ? 13.577 9.594 -16.409 1.00 96.19 137 ARG A N 1
ATOM 1103 C CA . ARG A 1 137 ? 14.628 9.189 -15.453 1.00 96.19 137 ARG A CA 1
ATOM 1104 C C . ARG A 1 137 ? 15.666 10.287 -15.263 1.00 96.19 137 ARG A C 1
ATOM 1106 O O . ARG A 1 137 ? 15.970 10.637 -14.127 1.00 96.19 137 ARG A O 1
ATOM 1113 N N . VAL A 1 138 ? 16.124 10.885 -16.365 1.00 95.06 138 VAL A N 1
ATOM 1114 C CA . VAL A 1 138 ? 17.082 12.000 -16.335 1.00 95.06 138 VAL A CA 1
ATOM 1115 C C . VAL A 1 138 ? 16.514 13.194 -15.562 1.00 95.06 138 VAL A C 1
ATOM 1117 O O . VAL A 1 138 ? 17.189 13.712 -14.678 1.00 95.06 138 VAL A O 1
ATOM 1120 N N . GLN A 1 139 ? 15.258 13.580 -15.815 1.00 94.00 139 GLN A N 1
ATOM 1121 C CA . GLN A 1 139 ? 14.592 14.667 -15.077 1.00 94.00 139 GLN A CA 1
ATOM 1122 C C . GLN A 1 139 ? 14.455 14.374 -13.575 1.00 94.00 139 GLN A C 1
ATOM 1124 O O . GLN A 1 139 ? 14.509 15.283 -12.753 1.00 94.00 139 GLN A O 1
ATOM 1129 N N . GLN A 1 140 ? 14.278 13.105 -13.213 1.00 94.44 140 GLN A N 1
ATOM 1130 C CA . GLN A 1 140 ? 14.117 12.649 -11.833 1.00 94.44 140 GLN A CA 1
ATOM 1131 C C . GLN A 1 140 ? 15.448 12.383 -11.109 1.00 94.44 140 GLN A C 1
ATOM 1133 O O . GLN A 1 140 ? 15.426 12.017 -9.933 1.00 94.44 140 GLN A O 1
ATOM 1138 N N . GLY A 1 141 ? 16.593 12.526 -11.789 1.00 94.38 141 GLY A N 1
ATOM 1139 C CA . GLY A 1 141 ? 17.906 12.174 -11.240 1.00 94.38 141 GLY A CA 1
ATOM 1140 C C . GLY A 1 141 ? 18.101 10.666 -11.030 1.00 94.38 141 GLY A C 1
ATOM 1141 O O . GLY A 1 141 ? 18.907 10.251 -10.199 1.00 94.38 141 GLY A O 1
ATOM 1142 N N . VAL A 1 142 ? 17.351 9.831 -11.753 1.00 94.56 142 VAL A N 1
ATOM 1143 C CA . VAL A 1 142 ? 17.441 8.367 -11.700 1.00 94.56 142 VAL A CA 1
ATOM 1144 C C . VAL A 1 142 ? 18.282 7.874 -12.885 1.00 94.56 142 VAL A C 1
ATOM 1146 O O . VAL A 1 142 ? 18.066 8.335 -14.006 1.00 94.56 142 VAL A O 1
ATOM 1149 N N . PRO A 1 143 ? 19.214 6.921 -12.697 1.00 93.75 143 PRO A N 1
ATOM 1150 C CA . PRO A 1 143 ? 19.937 6.320 -13.814 1.00 93.75 143 PRO A CA 1
ATOM 1151 C C . PRO A 1 143 ? 18.973 5.652 -14.816 1.00 93.75 143 PRO A C 1
ATOM 1153 O O . PRO A 1 143 ? 18.196 4.782 -14.406 1.00 93.75 143 PRO A O 1
ATOM 1156 N N . PRO A 1 144 ? 18.989 6.039 -16.108 1.00 94.12 144 PRO A N 1
ATOM 1157 C CA . PRO A 1 144 ? 18.123 5.440 -17.116 1.00 94.12 144 PRO A CA 1
ATOM 1158 C C . PRO A 1 144 ? 18.619 4.061 -17.554 1.00 94.12 144 PRO A C 1
ATOM 1160 O O . PRO A 1 144 ? 19.815 3.775 -17.520 1.00 94.12 144 PRO A O 1
ATOM 1163 N N . GLY A 1 145 ? 17.709 3.244 -18.084 1.00 92.88 145 GLY A N 1
ATOM 1164 C CA . GLY A 1 145 ? 18.061 1.997 -18.767 1.00 92.88 145 GLY A CA 1
ATOM 1165 C C . GLY A 1 145 ? 18.222 0.795 -17.839 1.00 92.88 145 GLY A C 1
ATOM 1166 O O . GLY A 1 145 ? 18.884 -0.174 -18.212 1.00 92.88 145 GLY A O 1
ATOM 1167 N N . LYS A 1 146 ? 17.618 0.827 -16.644 1.00 94.56 146 LYS A N 1
ATOM 1168 C CA . LYS A 1 146 ? 17.585 -0.345 -15.761 1.00 94.56 146 LYS A CA 1
ATOM 1169 C C . LYS A 1 146 ? 16.961 -1.536 -16.494 1.00 94.56 146 LYS A C 1
ATOM 1171 O O . LYS A 1 146 ? 15.912 -1.419 -17.114 1.00 94.56 146 LYS A O 1
ATOM 1176 N N . GLN A 1 147 ? 17.605 -2.693 -16.398 1.00 95.81 147 GLN A N 1
ATOM 1177 C CA . GLN A 1 147 ? 17.053 -3.955 -16.881 1.00 95.81 147 GLN A CA 1
ATOM 1178 C C . GLN A 1 147 ? 16.755 -4.835 -15.676 1.00 95.81 147 GLN A C 1
ATOM 1180 O O . GLN A 1 147 ? 17.667 -5.221 -14.942 1.00 95.81 147 GLN A O 1
ATOM 1185 N N . TRP A 1 148 ? 15.476 -5.121 -15.454 1.00 96.88 148 TRP A N 1
ATOM 1186 C CA . TRP A 1 148 ? 15.043 -5.986 -14.370 1.00 96.88 148 TRP A CA 1
ATOM 1187 C C . TRP A 1 148 ? 15.284 -7.453 -14.708 1.00 96.88 148 TRP A C 1
ATOM 1189 O O . TRP A 1 148 ? 15.237 -7.886 -15.863 1.00 96.88 148 TRP A O 1
ATOM 1199 N N . ARG A 1 149 ? 15.490 -8.232 -13.654 1.00 97.19 149 ARG A N 1
ATOM 1200 C CA . ARG A 1 149 ? 15.417 -9.689 -13.632 1.00 97.19 149 ARG A CA 1
ATOM 1201 C C . ARG A 1 149 ? 14.271 -10.121 -12.726 1.00 97.19 149 ARG A C 1
ATOM 1203 O O . ARG A 1 149 ? 13.746 -9.334 -11.937 1.00 97.19 149 ARG A O 1
ATOM 1210 N N . LEU A 1 150 ? 13.870 -11.383 -12.852 1.00 95.62 150 LEU A N 1
ATOM 1211 C CA . LEU A 1 150 ? 12.850 -11.964 -11.982 1.00 95.62 150 LEU A CA 1
ATOM 1212 C C . LEU A 1 150 ? 13.267 -11.774 -10.514 1.00 95.62 150 LEU A C 1
ATOM 1214 O O . LEU A 1 150 ? 14.444 -11.873 -10.209 1.00 95.62 150 LEU A O 1
ATOM 1218 N N . HIS A 1 151 ? 12.313 -11.494 -9.631 1.00 96.00 151 HIS A N 1
ATOM 1219 C CA . HIS A 1 151 ? 12.477 -11.234 -8.194 1.00 96.00 151 HIS A CA 1
ATOM 1220 C C . HIS A 1 151 ? 13.098 -9.892 -7.787 1.00 96.00 151 HIS A C 1
ATOM 1222 O O . HIS A 1 151 ? 13.051 -9.577 -6.599 1.00 96.00 151 HIS A O 1
ATOM 1228 N N . GLN A 1 152 ? 13.605 -9.087 -8.726 1.00 97.50 152 GLN A N 1
ATOM 1229 C CA . GLN A 1 152 ? 14.141 -7.759 -8.408 1.00 97.50 152 GLN A CA 1
ATOM 1230 C C . GLN A 1 152 ? 13.055 -6.744 -8.059 1.00 97.50 152 GLN A C 1
ATOM 1232 O O . GLN A 1 152 ? 11.891 -6.906 -8.437 1.00 97.50 152 GLN A O 1
ATOM 1237 N N . LEU A 1 153 ? 13.452 -5.665 -7.384 1.00 97.12 153 LEU A N 1
ATOM 1238 C CA . LEU A 1 153 ? 12.560 -4.571 -7.011 1.00 97.12 153 LEU A CA 1
ATOM 1239 C C . LEU A 1 153 ? 12.023 -3.840 -8.254 1.00 97.12 153 LEU A C 1
ATOM 1241 O O . LEU A 1 153 ? 12.778 -3.187 -8.980 1.00 97.12 153 LEU A O 1
ATOM 1245 N N . LEU A 1 154 ? 10.709 -3.920 -8.491 1.00 95.31 154 LEU A N 1
ATOM 1246 C CA . LEU A 1 154 ? 10.021 -3.119 -9.516 1.00 95.31 154 LEU A CA 1
ATOM 1247 C C . LEU A 1 154 ? 9.390 -1.871 -8.912 1.00 95.31 154 LEU A C 1
ATOM 1249 O O . LEU A 1 154 ? 9.476 -0.777 -9.470 1.00 95.31 154 LEU A O 1
ATOM 1253 N N . GLY A 1 155 ? 8.736 -2.053 -7.774 1.00 95.69 155 GLY A N 1
ATOM 1254 C CA . GLY A 1 155 ? 7.947 -1.044 -7.096 1.00 95.69 155 GLY A CA 1
ATOM 1255 C C . GLY A 1 155 ? 7.828 -1.360 -5.616 1.00 95.69 155 GLY A C 1
ATOM 1256 O O . GLY A 1 155 ? 8.466 -2.271 -5.089 1.00 95.69 155 GLY A O 1
ATOM 1257 N N . ALA A 1 156 ? 6.971 -0.611 -4.951 1.00 96.81 156 ALA A N 1
ATOM 1258 C CA . ALA A 1 156 ? 6.534 -0.875 -3.601 1.00 96.81 156 ALA A CA 1
ATOM 1259 C C . ALA A 1 156 ? 5.065 -0.475 -3.452 1.00 96.81 156 ALA A C 1
ATOM 1261 O O . ALA A 1 156 ? 4.530 0.318 -4.228 1.00 96.81 156 ALA A O 1
ATOM 1262 N N . ILE A 1 157 ? 4.413 -1.033 -2.443 1.00 94.31 157 ILE A N 1
ATOM 1263 C CA . ILE A 1 157 ? 3.067 -0.660 -2.030 1.00 94.31 157 ILE A CA 1
ATOM 1264 C C . ILE A 1 157 ? 3.216 0.174 -0.762 1.00 94.31 157 ILE A C 1
ATOM 1266 O O . ILE A 1 157 ? 3.690 -0.332 0.256 1.00 94.31 157 ILE A O 1
ATOM 1270 N N . ASP A 1 158 ? 2.838 1.446 -0.854 1.00 94.56 158 ASP A N 1
ATOM 1271 C CA . ASP A 1 158 ? 2.736 2.372 0.270 1.00 94.56 158 ASP A CA 1
ATOM 1272 C C . ASP A 1 158 ? 1.340 2.261 0.876 1.00 94.56 158 ASP A C 1
ATOM 1274 O O . ASP A 1 158 ? 0.343 2.449 0.179 1.00 94.56 158 ASP A O 1
ATOM 1278 N N . VAL A 1 159 ? 1.276 1.924 2.158 1.00 92.94 159 VAL A N 1
ATOM 1279 C CA . VAL A 1 159 ? 0.052 1.774 2.937 1.00 92.94 159 VAL A CA 1
ATOM 1280 C C . VAL A 1 159 ? 0.052 2.830 4.034 1.00 92.94 159 VAL A C 1
ATOM 1282 O O . VAL A 1 159 ? 0.985 2.910 4.833 1.00 92.94 159 VAL A O 1
ATOM 1285 N N . THR A 1 160 ? -1.014 3.624 4.089 1.00 91.69 160 THR A N 1
ATOM 1286 C CA . THR A 1 160 ? -1.206 4.655 5.115 1.00 91.69 160 THR A CA 1
ATOM 1287 C C . THR A 1 160 ? -2.425 4.325 5.958 1.00 91.69 160 THR A C 1
ATOM 1289 O O . THR A 1 160 ? -3.522 4.198 5.416 1.00 91.69 160 THR A O 1
ATOM 1292 N N . ILE A 1 161 ? -2.240 4.219 7.273 1.00 89.88 161 ILE A N 1
ATOM 1293 C CA . ILE A 1 161 ? -3.287 3.881 8.245 1.00 89.88 161 ILE A CA 1
ATOM 1294 C C . ILE A 1 161 ? -3.400 5.032 9.258 1.00 89.88 161 ILE A C 1
ATOM 1296 O O . ILE A 1 161 ? -2.479 5.213 10.059 1.00 89.88 161 ILE A O 1
ATOM 1300 N N . PRO A 1 162 ? -4.489 5.823 9.246 1.00 89.00 162 PRO A N 1
ATOM 1301 C CA . PRO A 1 162 ? -4.745 6.831 10.273 1.00 89.00 162 PRO A CA 1
ATOM 1302 C C . PRO A 1 162 ? -5.078 6.166 11.613 1.00 89.00 162 PRO A C 1
ATOM 1304 O O . PRO A 1 162 ? -6.076 5.455 11.733 1.00 89.00 162 PRO A O 1
ATOM 1307 N N . LEU A 1 163 ? -4.220 6.355 12.616 1.00 85.38 163 LEU A N 1
ATOM 1308 C CA . LEU A 1 163 ? -4.342 5.675 13.911 1.00 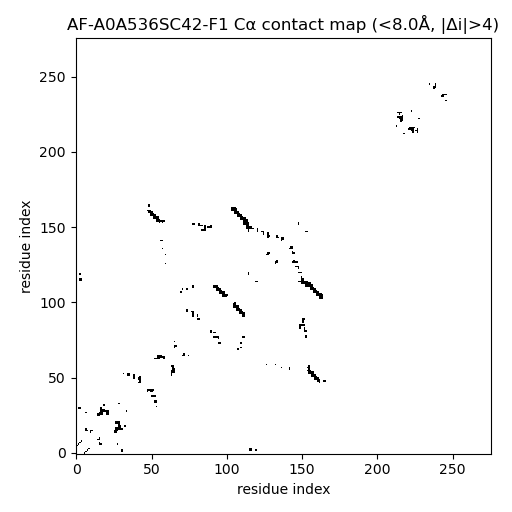85.38 163 LEU A CA 1
ATOM 1309 C C . LEU A 1 163 ? -5.468 6.266 14.769 1.00 85.38 163 LEU A C 1
ATOM 1311 O O . LEU A 1 163 ? -6.140 5.537 15.490 1.00 85.38 163 LEU A O 1
ATOM 1315 N N . ASP A 1 164 ? -5.728 7.562 14.623 1.00 78.62 164 ASP A N 1
ATOM 1316 C CA . ASP A 1 164 ? -6.822 8.291 15.270 1.00 78.62 164 ASP A CA 1
ATOM 1317 C C . ASP A 1 164 ? -8.202 7.714 14.921 1.00 78.62 164 ASP A C 1
ATOM 1319 O O . ASP A 1 164 ? -9.049 7.503 15.790 1.00 78.62 164 ASP A O 1
ATOM 1323 N N . LYS A 1 165 ? -8.423 7.388 13.644 1.00 70.56 165 LYS A N 1
ATOM 1324 C CA . LYS A 1 165 ? -9.668 6.756 13.203 1.00 70.56 165 LYS A CA 1
ATOM 1325 C C . LYS A 1 165 ? -9.799 5.354 13.782 1.00 70.56 165 LYS A C 1
ATOM 1327 O O . LYS A 1 165 ? -10.868 5.007 14.275 1.00 70.56 165 LYS A O 1
ATOM 1332 N N . VAL A 1 166 ? -8.724 4.563 13.763 1.00 68.19 166 VAL A N 1
ATOM 1333 C CA . VAL A 1 166 ? -8.728 3.200 14.321 1.00 68.19 166 VAL A CA 1
ATOM 1334 C C . VAL A 1 166 ? -9.069 3.220 15.814 1.00 68.19 166 VAL A C 1
ATOM 1336 O O . VAL A 1 166 ? -9.866 2.397 16.261 1.00 68.19 166 VAL A O 1
ATOM 1339 N N . GLU A 1 167 ? -8.556 4.192 16.571 1.00 63.59 167 GLU A N 1
ATOM 1340 C CA . GLU A 1 167 ? -8.898 4.382 17.985 1.00 63.59 167 GLU A CA 1
ATOM 1341 C C . GLU A 1 167 ? -10.385 4.712 18.193 1.00 63.59 167 GLU A C 1
ATOM 1343 O O . GLU A 1 167 ? -11.022 4.133 19.073 1.00 63.59 167 GLU A O 1
ATOM 1348 N N . VAL A 1 168 ? -10.979 5.578 17.364 1.00 61.00 168 VAL A N 1
ATOM 1349 C CA . VAL A 1 168 ? -12.414 5.916 17.450 1.00 61.00 168 VAL A CA 1
ATOM 1350 C C . VAL A 1 168 ? -13.301 4.717 17.099 1.00 61.00 168 VAL A C 1
ATOM 1352 O O . VAL A 1 168 ? -14.281 4.455 17.802 1.00 61.00 168 VAL A O 1
ATOM 1355 N N . PHE A 1 169 ? -12.947 3.950 16.063 1.00 61.41 169 PHE A N 1
ATOM 1356 C CA . PHE A 1 169 ? -13.664 2.722 15.705 1.00 61.41 169 PHE A CA 1
ATOM 1357 C C . PHE A 1 169 ? -13.541 1.647 16.800 1.00 61.41 169 PHE A C 1
ATOM 1359 O O . PHE A 1 169 ? -14.543 1.019 17.148 1.00 61.41 169 PHE A O 1
ATOM 1366 N N . ALA A 1 170 ? -12.365 1.489 17.416 1.00 60.72 170 ALA A N 1
ATOM 1367 C CA . ALA A 1 170 ? -12.173 0.584 18.550 1.00 60.72 170 ALA A CA 1
ATOM 1368 C C . ALA A 1 170 ? -12.953 1.035 19.804 1.00 60.72 170 ALA A C 1
ATOM 1370 O O . ALA A 1 170 ? -13.577 0.223 20.492 1.00 60.72 170 ALA A O 1
ATOM 1371 N N . ALA A 1 171 ? -12.976 2.339 20.097 1.00 60.88 171 ALA A N 1
ATOM 1372 C CA . ALA A 1 171 ? -13.655 2.887 21.269 1.00 60.88 171 ALA A CA 1
ATOM 1373 C C . ALA A 1 171 ? -15.189 2.831 21.155 1.00 60.88 171 ALA A C 1
ATOM 1375 O O . ALA A 1 171 ? -15.875 2.603 22.157 1.00 60.88 171 ALA A O 1
ATOM 1376 N N . ALA A 1 172 ? -15.742 3.011 19.952 1.00 60.28 172 ALA A N 1
ATOM 1377 C CA . ALA A 1 172 ? -17.183 2.937 19.720 1.00 60.28 172 ALA A CA 1
ATOM 1378 C C . ALA A 1 172 ? -17.742 1.535 20.023 1.00 60.28 172 ALA A C 1
ATOM 1380 O O . ALA A 1 172 ? -18.788 1.413 20.666 1.00 60.28 172 ALA A O 1
ATOM 1381 N N . GLN A 1 173 ? -17.016 0.479 19.644 1.00 58.50 173 GLN A N 1
ATOM 1382 C CA . GLN A 1 173 ? -17.440 -0.902 19.882 1.00 58.50 173 GLN A CA 1
ATOM 1383 C C . GLN A 1 173 ? -17.383 -1.287 21.371 1.00 58.50 173 GLN A C 1
ATOM 1385 O O . GLN A 1 173 ? -18.255 -2.009 21.859 1.00 58.50 173 GLN A O 1
ATOM 1390 N N . ASN A 1 174 ? -16.437 -0.727 22.133 1.00 66.50 174 ASN A N 1
ATOM 1391 C CA . ASN A 1 174 ? -16.354 -0.950 23.579 1.00 66.50 174 ASN A CA 1
ATOM 1392 C C . ASN A 1 174 ? -17.555 -0.378 24.348 1.00 66.50 174 ASN A C 1
ATOM 1394 O O . ASN A 1 174 ? -17.975 -0.972 25.340 1.00 66.50 174 ASN A O 1
ATOM 1398 N N . ARG A 1 175 ? -18.150 0.738 23.899 1.00 72.81 175 ARG A N 1
ATOM 1399 C CA . ARG A 1 175 ? -19.282 1.368 24.606 1.00 72.81 175 ARG A CA 1
ATOM 1400 C C . ARG A 1 175 ? -20.558 0.532 24.560 1.00 72.81 175 ARG A C 1
ATOM 1402 O O . ARG A 1 175 ? -21.224 0.412 25.584 1.00 72.81 175 ARG A O 1
ATOM 1409 N N . ILE A 1 176 ? -20.890 -0.051 23.407 1.00 78.31 176 ILE A N 1
ATOM 1410 C CA . ILE A 1 176 ? -22.096 -0.884 23.264 1.00 78.31 176 ILE A CA 1
ATOM 1411 C C . ILE A 1 176 ? -21.949 -2.162 24.091 1.00 78.31 176 ILE A C 1
ATOM 1413 O O . ILE A 1 176 ? -22.843 -2.489 24.867 1.00 78.31 176 ILE A O 1
ATOM 1417 N N . THR A 1 177 ? -20.801 -2.841 24.001 1.00 78.69 177 THR A N 1
ATOM 1418 C CA . THR A 1 177 ? -20.524 -4.043 24.802 1.00 78.69 177 THR A CA 1
ATOM 1419 C C . THR A 1 177 ? -20.606 -3.747 26.301 1.00 78.69 177 THR A C 1
ATOM 1421 O O . THR A 1 177 ? -21.261 -4.484 27.036 1.00 78.69 177 THR A O 1
ATOM 1424 N N . LEU A 1 178 ? -20.020 -2.633 26.759 1.00 86.31 178 LEU A N 1
ATOM 1425 C CA . LEU A 1 178 ? -20.097 -2.210 28.159 1.00 86.31 178 LEU A CA 1
ATOM 1426 C C . LEU A 1 178 ? -21.542 -1.907 28.587 1.00 86.31 178 LEU A C 1
ATOM 1428 O O . LEU A 1 178 ? -21.964 -2.338 29.657 1.00 86.31 178 LEU A O 1
ATOM 1432 N N . ALA A 1 179 ? -22.315 -1.207 27.752 1.00 88.12 179 ALA A N 1
ATOM 1433 C CA . ALA A 1 179 ? -23.712 -0.886 28.037 1.00 88.12 179 ALA A CA 1
ATOM 1434 C C . ALA A 1 179 ? -24.585 -2.145 28.144 1.00 88.12 179 ALA A C 1
ATOM 1436 O O . ALA A 1 179 ? -25.417 -2.235 29.044 1.00 88.12 179 ALA A O 1
ATOM 1437 N N . VAL A 1 180 ? -24.365 -3.141 27.279 1.00 89.94 180 VAL A N 1
ATOM 1438 C CA . VAL A 1 180 ? -25.060 -4.436 27.347 1.00 89.94 180 VAL A CA 1
ATOM 1439 C C . VAL A 1 180 ? -24.697 -5.179 28.631 1.00 89.94 180 VAL A C 1
ATOM 1441 O O . VAL A 1 180 ? -25.595 -5.659 29.318 1.00 89.94 180 VAL A O 1
ATOM 1444 N N . ILE A 1 181 ? -23.413 -5.230 29.004 1.00 92.38 181 ILE A N 1
ATOM 1445 C CA . ILE A 1 181 ? -22.973 -5.866 30.257 1.00 92.38 181 ILE A CA 1
ATOM 1446 C C . ILE A 1 181 ? -23.613 -5.174 31.464 1.00 92.38 181 ILE A C 1
ATOM 1448 O O . ILE A 1 181 ? -24.195 -5.846 32.312 1.00 92.38 181 ILE A O 1
ATOM 1452 N N . ILE A 1 182 ? -23.556 -3.840 31.527 1.00 95.75 182 ILE A N 1
ATOM 1453 C CA . ILE A 1 182 ? -24.180 -3.056 32.602 1.00 95.75 182 ILE A CA 1
ATOM 1454 C C . ILE A 1 182 ? -25.691 -3.310 32.643 1.00 95.75 182 ILE A C 1
ATOM 1456 O O . ILE A 1 182 ? -26.244 -3.490 33.725 1.00 95.75 182 ILE A O 1
ATOM 1460 N N . GLY A 1 183 ? -26.352 -3.380 31.486 1.00 94.88 183 GLY A N 1
ATOM 1461 C CA . GLY A 1 183 ? -27.777 -3.690 31.386 1.00 94.88 183 GLY A CA 1
ATOM 1462 C C . GLY A 1 183 ? -28.124 -5.081 31.920 1.00 94.88 183 GLY A C 1
ATOM 1463 O O . GLY A 1 183 ? -29.038 -5.213 32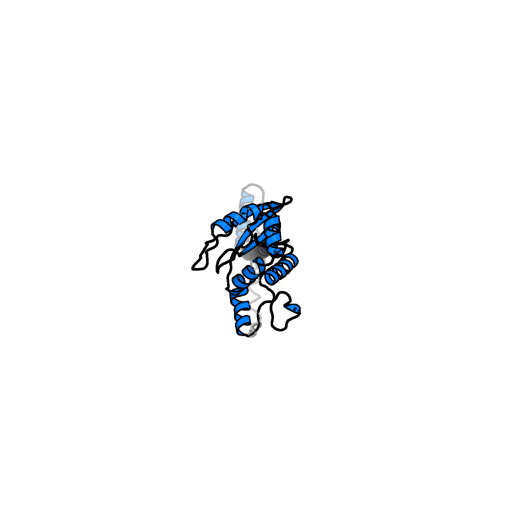.731 1.00 94.88 183 GLY A O 1
ATOM 1464 N N . VAL A 1 184 ? -27.371 -6.113 31.526 1.00 96.25 184 VAL A N 1
ATOM 1465 C CA . VAL A 1 184 ? -27.578 -7.500 31.980 1.00 96.25 184 VAL A CA 1
ATOM 1466 C C . VAL A 1 184 ? -27.316 -7.635 33.480 1.00 96.25 184 VAL A C 1
ATOM 1468 O O . VAL A 1 184 ? -28.136 -8.208 34.198 1.00 96.25 184 VAL A O 1
ATOM 1471 N N . VAL A 1 185 ? -26.208 -7.076 33.975 1.00 96.56 185 VAL A N 1
ATOM 1472 C CA . VAL A 1 185 ? -25.865 -7.099 35.405 1.00 96.56 185 VAL A CA 1
ATOM 1473 C C . VAL A 1 185 ? -26.904 -6.326 36.217 1.00 96.56 185 VAL A C 1
ATOM 1475 O O . VAL A 1 185 ? -27.395 -6.836 37.222 1.00 96.56 185 VAL A O 1
ATOM 1478 N N . GLY A 1 186 ? -27.294 -5.132 35.765 1.00 96.25 186 GLY A N 1
ATOM 1479 C CA . GLY A 1 186 ? -28.313 -4.311 36.417 1.00 96.25 186 GLY A CA 1
ATOM 1480 C C . GLY A 1 186 ? -29.667 -5.016 36.498 1.00 96.25 186 GLY A C 1
ATOM 1481 O O . GLY A 1 186 ? -30.264 -5.073 37.572 1.00 96.25 186 GLY A O 1
ATOM 1482 N N . ALA A 1 187 ? -30.120 -5.631 35.401 1.00 96.44 187 ALA A N 1
ATOM 1483 C CA . ALA A 1 187 ? -31.341 -6.433 35.391 1.00 96.44 187 ALA A CA 1
ATOM 1484 C C . ALA A 1 187 ? -31.253 -7.617 36.369 1.00 96.44 187 ALA A C 1
ATOM 1486 O O . ALA A 1 187 ? -32.192 -7.858 37.127 1.00 96.44 187 ALA A O 1
ATOM 1487 N N . GLY A 1 188 ? -30.110 -8.310 36.414 1.00 95.19 188 GLY A N 1
ATOM 1488 C CA . GLY A 1 188 ? -29.866 -9.401 37.359 1.00 95.19 188 GLY A CA 1
ATOM 1489 C C . GLY A 1 188 ? -29.955 -8.960 38.822 1.00 95.19 188 GLY A C 1
ATOM 1490 O O . GLY A 1 188 ? -30.626 -9.615 39.617 1.00 95.19 188 GLY A O 1
ATOM 1491 N N . VAL A 1 189 ? -29.348 -7.821 39.173 1.00 97.06 189 VAL A N 1
ATOM 1492 C CA . VAL A 1 189 ? -29.411 -7.252 40.532 1.00 97.06 189 VAL A CA 1
ATOM 1493 C C . VAL A 1 189 ? -30.845 -6.881 40.915 1.00 97.06 189 VAL A C 1
ATOM 1495 O O . VAL A 1 189 ? -31.276 -7.185 42.027 1.00 97.06 189 VAL A O 1
ATOM 1498 N N . VAL A 1 190 ? -31.608 -6.277 39.998 1.00 96.56 190 VAL A N 1
ATOM 1499 C CA . VAL A 1 190 ? -33.016 -5.917 40.238 1.00 96.56 190 VAL A CA 1
ATOM 1500 C C . VAL A 1 190 ? -33.879 -7.161 40.453 1.00 96.56 190 VAL A C 1
ATOM 1502 O O . VAL A 1 190 ? -34.650 -7.209 41.411 1.00 96.56 190 VAL A O 1
ATOM 1505 N N . ILE A 1 191 ? -33.727 -8.186 39.608 1.00 96.50 191 ILE A N 1
ATOM 1506 C CA . ILE A 1 191 ? -34.468 -9.450 39.737 1.00 96.50 191 ILE A CA 1
ATOM 1507 C C . ILE A 1 191 ? -34.119 -10.138 41.059 1.00 96.50 191 ILE A C 1
ATOM 1509 O O . ILE A 1 191 ? -35.019 -10.537 41.796 1.00 96.50 191 ILE A O 1
ATOM 1513 N N . LEU A 1 192 ? -32.830 -10.241 41.394 1.00 94.12 192 LEU A N 1
ATOM 1514 C CA . LEU A 1 192 ? -32.381 -10.861 42.638 1.00 94.12 192 LEU A CA 1
ATOM 1515 C C . LEU A 1 192 ? -32.931 -10.119 43.862 1.00 94.12 192 LEU A C 1
ATOM 1517 O O . LEU A 1 192 ? -33.488 -10.747 44.761 1.00 94.12 192 LEU A O 1
ATOM 1521 N N . GLY A 1 193 ? -32.836 -8.787 43.878 1.00 94.44 193 GLY A N 1
ATOM 1522 C CA . GLY A 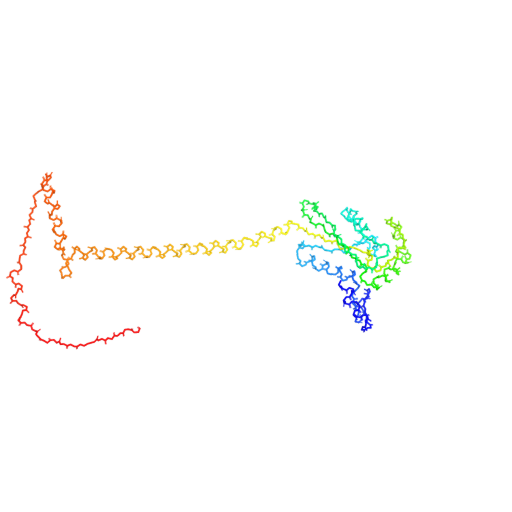1 193 ? -33.381 -7.961 44.956 1.00 94.44 193 GLY A CA 1
ATOM 1523 C C . GLY A 1 193 ? -34.894 -8.126 45.113 1.00 94.44 193 GLY A C 1
ATOM 1524 O O . GLY A 1 193 ? -35.394 -8.245 46.234 1.00 94.44 193 GLY A O 1
ATOM 1525 N N . PHE A 1 194 ? -35.629 -8.207 44.001 1.00 94.62 194 PHE A N 1
ATOM 1526 C CA . PHE A 1 194 ? -37.067 -8.462 44.018 1.00 94.62 194 PHE A CA 1
ATOM 1527 C C . PHE A 1 194 ? -37.408 -9.845 44.593 1.00 94.62 194 PHE A C 1
ATOM 1529 O O . PHE A 1 194 ? -38.272 -9.947 45.465 1.00 94.62 194 PHE A O 1
ATOM 1536 N N . LEU A 1 195 ? -36.700 -10.899 44.169 1.00 93.62 195 LEU A N 1
ATOM 1537 C CA . LEU A 1 195 ? -36.895 -12.258 44.684 1.00 93.62 195 LEU A CA 1
ATOM 1538 C C . LEU A 1 195 ? -36.610 -12.350 46.189 1.00 93.62 195 LEU A C 1
ATOM 1540 O O . LEU A 1 195 ? -37.417 -12.915 46.925 1.00 93.62 195 LEU A O 1
ATOM 1544 N N . VAL A 1 196 ? -35.518 -11.740 46.661 1.00 93.75 196 VAL A N 1
ATOM 1545 C CA . VAL A 1 196 ? -35.178 -11.686 48.093 1.00 93.75 196 VAL A CA 1
ATOM 1546 C C . VAL A 1 196 ? -36.247 -10.930 48.884 1.00 93.75 196 VAL A C 1
ATOM 1548 O O . VAL A 1 196 ? -36.653 -11.374 49.956 1.00 93.75 196 VAL A O 1
ATOM 1551 N N . SER A 1 197 ? -36.756 -9.814 48.358 1.00 90.06 197 SER A N 1
ATOM 1552 C CA . SER A 1 197 ? -37.823 -9.051 49.015 1.00 90.06 197 SER A CA 1
ATOM 1553 C C . SER A 1 197 ? -39.116 -9.866 49.151 1.00 90.06 197 SER A C 1
ATOM 1555 O O . SER A 1 197 ? -39.749 -9.874 50.214 1.00 90.06 197 SER A O 1
ATOM 1557 N N . LEU A 1 198 ? -39.489 -10.615 48.106 1.00 87.88 198 LEU A N 1
ATOM 1558 C CA . LEU A 1 198 ? -40.629 -11.532 48.154 1.00 87.88 198 LEU A CA 1
ATOM 1559 C C . LEU A 1 198 ? -40.419 -12.653 49.177 1.00 87.88 198 LEU A C 1
ATOM 1561 O O . LEU A 1 198 ? -41.348 -12.962 49.927 1.00 87.88 198 LEU A O 1
ATOM 1565 N N . ASP A 1 199 ? -39.222 -13.233 49.235 1.00 87.88 199 ASP A N 1
ATOM 1566 C CA . ASP A 1 199 ? -38.885 -14.306 50.170 1.00 87.88 199 ASP A CA 1
ATOM 1567 C C . ASP A 1 199 ? -38.926 -13.833 51.630 1.00 87.88 199 ASP A C 1
ATOM 1569 O O . ASP A 1 199 ? -39.640 -14.406 52.455 1.00 87.88 199 ASP A O 1
ATOM 1573 N N . VAL A 1 200 ? -38.295 -12.694 51.936 1.00 85.31 200 VAL A N 1
ATOM 1574 C CA . VAL A 1 200 ? -38.351 -12.071 53.269 1.00 85.31 200 VAL A CA 1
ATOM 1575 C C . VAL A 1 200 ? -39.793 -11.752 53.661 1.00 85.31 200 VAL A C 1
ATOM 1577 O O . VAL A 1 200 ? -40.194 -11.958 54.809 1.00 85.31 200 VAL A O 1
ATOM 1580 N N . THR A 1 201 ? -40.608 -11.280 52.715 1.00 83.00 201 THR A N 1
ATOM 1581 C CA . THR A 1 201 ? -42.024 -10.988 52.971 1.00 83.00 201 THR A CA 1
ATOM 1582 C C . THR A 1 201 ? -42.817 -12.258 53.283 1.00 83.00 201 THR A C 1
ATOM 1584 O O . THR A 1 201 ? -43.636 -12.246 54.206 1.00 83.00 201 THR A O 1
ATOM 1587 N N . ARG A 1 202 ? -42.570 -13.361 52.563 1.00 75.38 202 ARG A N 1
ATOM 1588 C CA . ARG A 1 202 ? -43.193 -14.670 52.829 1.00 75.38 202 ARG A CA 1
ATOM 1589 C C . ARG A 1 202 ? -42.753 -15.238 54.175 1.00 75.38 202 ARG A C 1
ATOM 1591 O O . ARG A 1 202 ? -43.611 -15.590 54.980 1.00 75.38 202 ARG A O 1
ATOM 1598 N N . SER A 1 203 ? -41.453 -15.226 54.455 1.00 73.44 203 SER A N 1
ATOM 1599 C CA . SER A 1 203 ? -40.879 -15.684 55.723 1.00 73.44 203 SER A CA 1
ATOM 1600 C C . SER A 1 203 ? -41.462 -14.918 56.919 1.00 73.44 203 SER A C 1
ATOM 1602 O O . SER A 1 203 ? -41.930 -15.518 57.885 1.00 73.44 203 SER A O 1
ATOM 1604 N N . ARG A 1 204 ? -41.597 -13.586 56.817 1.00 75.75 204 ARG A N 1
ATOM 1605 C CA . ARG A 1 204 ? -42.252 -12.756 57.848 1.00 75.75 204 ARG A CA 1
ATOM 1606 C C . ARG A 1 204 ? -43.752 -13.015 58.006 1.00 75.75 204 ARG A C 1
ATOM 1608 O O . ARG A 1 204 ? -44.299 -12.702 59.063 1.00 75.75 204 ARG A O 1
ATOM 1615 N N . ARG A 1 205 ? -44.459 -13.488 56.974 1.00 73.50 205 ARG A N 1
ATOM 1616 C CA . ARG A 1 205 ? -45.875 -13.888 57.095 1.00 73.50 205 ARG A CA 1
ATOM 1617 C C . ARG A 1 205 ? -45.989 -15.221 57.829 1.00 73.50 205 ARG A C 1
ATOM 1619 O O . ARG A 1 205 ? -46.689 -15.270 58.830 1.00 73.50 205 ARG A O 1
ATOM 1626 N N . MET A 1 206 ? -45.206 -16.222 57.427 1.00 72.50 206 MET A N 1
ATOM 1627 C CA . MET A 1 206 ? -45.180 -17.535 58.084 1.00 72.50 206 MET A CA 1
ATOM 1628 C C . MET A 1 206 ? -44.743 -17.436 59.549 1.00 72.50 206 MET A C 1
ATOM 1630 O O . MET A 1 206 ? -45.379 -18.014 60.420 1.00 72.50 206 MET A O 1
ATOM 1634 N N . ALA A 1 207 ? -43.711 -16.642 59.853 1.00 71.31 207 ALA A N 1
ATOM 1635 C CA . ALA A 1 207 ? -43.275 -16.418 61.232 1.00 71.31 207 ALA A CA 1
ATOM 1636 C C . ALA A 1 207 ? -44.359 -15.735 62.086 1.00 71.31 207 ALA A C 1
ATOM 1638 O O . ALA A 1 207 ? -44.507 -16.052 63.266 1.00 71.31 207 ALA A O 1
ATOM 1639 N N . ARG A 1 208 ? -45.141 -14.816 61.498 1.00 70.06 208 ARG A N 1
ATOM 1640 C CA . ARG A 1 208 ? -46.279 -14.186 62.183 1.00 70.06 208 ARG A CA 1
ATOM 1641 C C . ARG A 1 208 ? -47.426 -15.163 62.404 1.00 70.06 208 ARG A C 1
ATOM 1643 O O . ARG A 1 208 ? -47.977 -15.161 63.494 1.00 70.06 208 ARG A O 1
ATOM 1650 N N . GLU A 1 209 ? -47.752 -15.997 61.423 1.00 76.25 209 GLU A N 1
ATOM 1651 C CA . GLU A 1 209 ? -48.786 -17.032 61.549 1.00 76.25 209 GLU A CA 1
ATOM 1652 C C . GLU A 1 209 ? -48.406 -18.084 62.596 1.00 76.25 209 GLU A C 1
ATOM 1654 O O . GLU A 1 209 ? -49.218 -18.392 63.461 1.00 76.25 209 GLU A O 1
ATOM 1659 N N . LEU A 1 210 ? -47.155 -18.554 62.595 1.00 72.81 210 LEU A N 1
ATOM 1660 C CA . LEU A 1 210 ? -46.637 -19.475 63.611 1.00 72.81 210 LEU A CA 1
ATOM 1661 C C . LEU A 1 210 ? -46.633 -18.845 65.005 1.00 72.81 210 LEU A C 1
ATOM 1663 O O . LEU A 1 210 ? -47.049 -19.482 65.966 1.00 72.81 210 LEU A O 1
ATOM 1667 N N . SER A 1 211 ? -46.199 -17.587 65.127 1.00 71.88 211 SER A N 1
ATOM 1668 C CA . SER A 1 211 ? -46.262 -16.853 66.397 1.00 71.88 211 SER A CA 1
ATOM 1669 C C . SER A 1 211 ? -47.706 -16.671 66.868 1.00 71.88 211 SER A C 1
ATOM 1671 O O . SER A 1 211 ? -48.002 -16.823 68.051 1.00 71.88 211 SER A O 1
ATOM 1673 N N . TRP A 1 212 ? -48.625 -16.387 65.945 1.00 72.31 212 TRP A N 1
ATOM 1674 C CA . TRP A 1 212 ? -50.037 -16.238 66.265 1.00 72.31 212 TRP A CA 1
ATOM 1675 C C . TRP A 1 212 ? -50.639 -17.568 66.734 1.00 72.31 212 TRP A C 1
ATOM 1677 O O . TRP A 1 212 ? -51.234 -17.592 67.804 1.00 72.31 212 TRP A O 1
ATOM 1687 N N . GLN A 1 213 ? -50.393 -18.676 66.030 1.00 74.88 213 GLN A N 1
ATOM 1688 C CA . GLN A 1 213 ? -50.843 -20.020 66.422 1.00 74.88 213 GLN A CA 1
ATOM 1689 C C . GLN A 1 213 ? -50.190 -20.530 67.715 1.00 74.88 213 GLN A C 1
ATOM 1691 O O . GLN A 1 213 ? -50.840 -21.201 68.503 1.00 74.88 213 GLN A O 1
ATOM 1696 N N . ALA A 1 214 ? -48.920 -20.210 67.976 1.00 74.44 214 ALA A N 1
ATOM 1697 C CA . ALA A 1 214 ? -48.263 -20.593 69.228 1.00 74.44 214 ALA A CA 1
ATOM 1698 C C . ALA A 1 214 ? -48.850 -19.846 70.439 1.00 74.44 214 ALA A C 1
ATOM 1700 O O . ALA A 1 214 ? -48.878 -20.372 71.555 1.00 74.44 214 ALA A O 1
ATOM 1701 N N . ASN A 1 215 ? -49.330 -18.619 70.217 1.00 76.75 215 ASN A N 1
ATOM 1702 C CA . ASN A 1 215 ? -49.875 -17.761 71.263 1.00 76.75 215 ASN A CA 1
ATOM 1703 C C . ASN A 1 215 ? -51.406 -17.783 71.354 1.00 76.75 215 ASN A C 1
ATOM 1705 O O . ASN A 1 215 ? -51.929 -17.144 72.261 1.00 76.75 215 ASN A O 1
ATOM 1709 N N . HIS A 1 216 ? -52.118 -18.497 70.474 1.00 78.12 216 HIS A N 1
ATOM 1710 C CA . HIS A 1 216 ? -53.582 -18.584 70.487 1.00 78.12 216 HIS A CA 1
ATOM 1711 C C . HIS A 1 216 ? -54.070 -20.032 70.339 1.00 78.12 216 HIS A C 1
ATOM 1713 O O . HIS A 1 216 ? -53.488 -20.831 69.614 1.00 78.12 216 HIS A O 1
ATOM 1719 N N . ASP A 1 217 ? -55.152 -20.379 71.027 1.00 78.31 217 ASP A N 1
ATOM 1720 C CA . ASP A 1 217 ? -55.839 -21.657 70.896 1.00 78.31 217 ASP A CA 1
ATOM 1721 C C . ASP A 1 217 ? -56.593 -21.743 69.559 1.00 78.31 217 ASP A C 1
ATOM 1723 O O . ASP A 1 217 ? -57.369 -20.859 69.196 1.00 78.31 217 ASP A O 1
ATOM 1727 N N . SER A 1 218 ? -56.376 -22.832 68.821 1.00 69.06 218 SER A N 1
ATOM 1728 C CA . SER A 1 218 ? -56.905 -22.999 67.460 1.00 69.06 218 SER A CA 1
ATOM 1729 C C . SER A 1 218 ? -58.427 -23.184 67.372 1.00 69.06 218 SER A C 1
ATOM 1731 O O . SER A 1 218 ? -58.990 -22.960 66.301 1.00 69.06 218 SER A O 1
ATOM 1733 N N . LEU A 1 219 ? -59.094 -23.577 68.465 1.00 73.94 219 LEU A N 1
ATOM 1734 C CA . LEU A 1 219 ? -60.541 -23.813 68.496 1.00 73.94 219 LEU A CA 1
ATOM 1735 C C . LEU A 1 219 ? -61.321 -22.549 68.885 1.00 73.94 219 LEU A C 1
ATOM 1737 O O . LEU A 1 219 ? -62.429 -22.335 68.399 1.00 73.94 219 LEU A O 1
ATOM 1741 N N . THR A 1 220 ? -60.746 -21.712 69.751 1.00 74.69 220 THR A N 1
ATOM 1742 C CA . THR A 1 220 ? -61.429 -20.551 70.349 1.00 74.69 220 THR A CA 1
ATOM 1743 C C . THR A 1 220 ? -60.851 -19.197 69.933 1.00 74.69 220 THR A C 1
ATOM 1745 O O . THR A 1 220 ? -61.512 -18.175 70.110 1.00 74.69 220 THR A O 1
ATOM 1748 N N . GLY A 1 221 ? -59.630 -19.159 69.389 1.00 74.62 221 GLY A N 1
ATOM 1749 C CA . GLY A 1 221 ? -58.912 -17.926 69.051 1.00 74.62 221 GLY A CA 1
ATOM 1750 C C . GLY A 1 221 ? -58.444 -17.114 70.266 1.00 74.62 221 GLY A C 1
ATOM 1751 O O . GLY A 1 221 ? -57.919 -16.016 70.091 1.00 74.62 221 GLY A O 1
ATOM 1752 N N . LEU A 1 222 ? -58.636 -17.625 71.488 1.00 81.81 222 LEU A N 1
ATOM 1753 C CA . LEU A 1 222 ? -58.164 -17.014 72.735 1.00 81.81 222 LEU A CA 1
ATOM 1754 C C . LEU A 1 222 ? -56.670 -17.276 72.941 1.00 81.81 222 LEU A C 1
ATOM 1756 O O . LEU A 1 222 ? -56.100 -18.122 72.265 1.00 81.81 222 LEU A O 1
ATOM 1760 N N . ALA A 1 223 ? -56.024 -16.571 73.873 1.00 78.44 223 ALA A N 1
ATOM 1761 C CA . ALA A 1 223 ? -54.610 -16.797 74.177 1.00 78.44 223 ALA A CA 1
ATOM 1762 C C . ALA A 1 223 ? -54.343 -18.266 74.560 1.00 78.44 223 ALA A C 1
ATOM 1764 O O . ALA A 1 223 ? -55.104 -18.871 75.318 1.00 78.44 223 ALA A O 1
ATOM 1765 N N . SER A 1 224 ? -53.250 -18.839 74.052 1.00 81.56 224 SER A N 1
ATOM 1766 C CA . SER A 1 224 ? -52.833 -20.194 74.408 1.00 81.56 224 SER A CA 1
ATOM 1767 C C . SER A 1 224 ? -52.440 -20.245 75.882 1.00 81.56 224 SER A C 1
ATOM 1769 O O . SER A 1 224 ? -52.005 -19.248 76.466 1.00 81.56 224 SER A O 1
ATOM 1771 N N . ARG A 1 225 ? -52.547 -21.427 76.494 1.00 78.31 225 ARG A N 1
ATOM 1772 C CA . ARG A 1 225 ? -52.188 -21.624 77.904 1.00 78.31 225 ARG A CA 1
ATOM 1773 C C . ARG 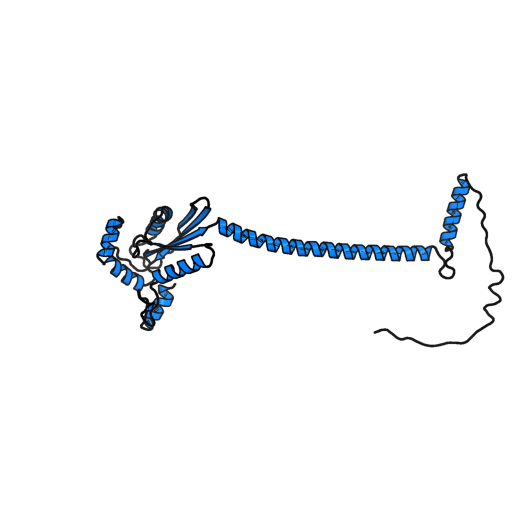A 1 225 ? -50.779 -21.112 78.224 1.00 78.31 225 ARG A C 1
ATOM 1775 O O . ARG A 1 225 ? -50.600 -20.403 79.205 1.00 78.31 225 ARG A O 1
ATOM 1782 N N . THR A 1 226 ? -49.801 -21.404 77.368 1.00 79.31 226 THR A N 1
ATOM 1783 C CA . THR A 1 226 ? -48.410 -20.964 77.549 1.00 79.31 226 THR A CA 1
ATOM 1784 C C . THR A 1 226 ? -48.251 -19.445 77.424 1.00 79.31 226 THR A C 1
ATOM 1786 O O . THR A 1 226 ? -47.445 -18.853 78.140 1.00 79.31 226 THR A O 1
ATOM 1789 N N . ALA A 1 227 ? -49.008 -18.796 76.532 1.00 79.25 227 ALA A N 1
ATOM 1790 C CA . ALA A 1 227 ? -49.002 -17.338 76.402 1.00 79.25 227 ALA A CA 1
ATOM 1791 C C . ALA A 1 227 ? -49.660 -16.657 77.612 1.00 79.25 227 ALA A C 1
ATOM 1793 O O . ALA A 1 227 ? -49.141 -15.665 78.120 1.00 79.25 227 ALA A O 1
ATOM 1794 N N . PHE A 1 228 ? -50.759 -17.228 78.108 1.00 83.12 228 PHE A N 1
ATOM 1795 C CA . PHE A 1 228 ? -51.426 -16.784 79.326 1.00 83.12 228 PHE A CA 1
ATOM 1796 C C . PHE A 1 228 ? -50.522 -16.926 80.562 1.00 83.12 228 PHE A C 1
ATOM 1798 O O . PHE A 1 228 ? -50.378 -15.968 81.317 1.00 83.12 228 PHE A O 1
ATOM 1805 N N . GLU A 1 229 ? -49.865 -18.078 80.743 1.00 82.31 229 GLU A N 1
ATOM 1806 C CA . GLU A 1 229 ? -48.943 -18.331 81.862 1.00 82.31 229 GLU A CA 1
ATOM 1807 C C . GLU A 1 229 ? -47.776 -17.329 81.869 1.00 82.31 229 GLU A C 1
ATOM 1809 O O . GLU A 1 229 ? -47.486 -16.735 82.907 1.00 82.31 229 GLU A O 1
ATOM 1814 N N . ARG A 1 230 ? -47.174 -17.053 80.702 1.00 82.88 230 ARG A N 1
ATOM 1815 C CA . ARG A 1 230 ? -46.094 -16.060 80.571 1.00 82.88 230 ARG A CA 1
ATOM 1816 C C . ARG A 1 230 ? -46.556 -14.648 80.931 1.00 82.88 230 ARG A C 1
ATOM 1818 O O . ARG A 1 230 ? -45.872 -13.945 81.668 1.00 82.88 230 ARG A O 1
ATOM 1825 N N . HIS A 1 231 ? -47.725 -14.238 80.439 1.00 82.56 231 HIS A N 1
ATOM 1826 C CA . HIS A 1 231 ? -48.264 -12.913 80.736 1.00 82.56 231 HIS A CA 1
ATOM 1827 C C . HIS A 1 231 ? -48.658 -12.769 82.215 1.00 82.56 231 HIS A C 1
ATOM 1829 O O . HIS A 1 231 ? -48.428 -11.726 82.824 1.00 82.56 231 HIS A O 1
ATOM 1835 N N . ALA A 1 232 ? -49.196 -13.828 82.827 1.00 82.56 232 ALA A N 1
ATOM 1836 C CA . ALA A 1 232 ? -49.487 -13.854 84.256 1.00 82.56 232 ALA A CA 1
ATOM 1837 C C . ALA A 1 232 ? -48.208 -13.717 85.101 1.00 82.56 232 ALA A C 1
ATOM 1839 O O . ALA A 1 232 ? -48.198 -12.974 86.081 1.00 82.56 232 ALA A O 1
ATOM 1840 N N . GLU A 1 233 ? -47.117 -14.377 84.706 1.00 85.12 233 GLU A N 1
ATOM 1841 C CA . GLU A 1 233 ? -45.816 -14.273 85.375 1.00 85.12 233 GLU A CA 1
ATOM 1842 C C . GLU A 1 233 ? -45.215 -12.860 85.261 1.00 85.12 233 GLU A C 1
ATOM 1844 O O . GLU A 1 233 ? -44.758 -12.298 86.260 1.00 85.12 233 GLU A O 1
ATOM 1849 N N . GLU A 1 234 ? -45.303 -12.230 84.085 1.00 84.12 234 GLU A N 1
ATOM 1850 C CA . GLU A 1 234 ? -44.907 -10.829 83.880 1.00 84.12 234 GLU A CA 1
ATOM 1851 C C . GLU A 1 234 ? -45.712 -9.864 84.763 1.00 84.12 234 GLU A C 1
ATOM 1853 O O . GLU A 1 234 ? -45.137 -8.975 85.398 1.00 84.12 234 GLU A O 1
ATOM 1858 N N . LEU A 1 235 ? -47.035 -10.034 84.839 1.00 84.00 235 LEU A N 1
ATOM 1859 C CA . LEU A 1 235 ? -47.909 -9.215 85.687 1.00 84.00 235 LEU A CA 1
ATOM 1860 C C . LEU A 1 235 ? -47.605 -9.413 87.178 1.00 84.00 235 LEU A C 1
ATOM 1862 O O . LEU A 1 235 ? -47.594 -8.448 87.942 1.00 84.00 235 LEU A O 1
ATOM 1866 N N . LEU A 1 236 ? -47.292 -10.639 87.603 1.00 83.44 236 LEU A N 1
ATOM 1867 C CA . LEU A 1 236 ? -46.866 -10.928 88.975 1.00 83.44 236 LEU A CA 1
ATOM 1868 C C . LEU A 1 236 ? -45.525 -10.263 89.310 1.00 83.44 236 LEU A C 1
ATOM 1870 O O . LEU A 1 236 ? -45.364 -9.733 90.412 1.00 83.44 236 LEU A O 1
ATOM 1874 N N . HIS A 1 237 ? -44.573 -10.251 88.374 1.00 83.44 237 HIS A N 1
ATOM 1875 C CA . HIS A 1 237 ? -43.304 -9.544 88.543 1.00 83.44 237 HIS A CA 1
ATOM 1876 C C . HIS A 1 237 ? -43.493 -8.024 88.652 1.00 83.44 237 HIS A C 1
ATOM 1878 O O . HIS A 1 237 ? -42.914 -7.412 89.551 1.00 83.44 237 HIS A O 1
ATOM 1884 N N . HIS A 1 238 ? -44.341 -7.418 87.814 1.00 79.56 238 HIS A N 1
ATOM 1885 C CA . HIS A 1 238 ? -44.659 -5.986 87.891 1.00 79.56 238 HIS A CA 1
ATOM 1886 C C . HIS A 1 238 ? -45.397 -5.612 89.183 1.00 79.56 238 HIS A C 1
ATOM 1888 O O . HIS A 1 238 ? -45.061 -4.610 89.818 1.00 79.56 238 HIS A O 1
ATOM 1894 N N . ALA A 1 239 ? -46.350 -6.435 89.627 1.00 80.31 239 ALA A N 1
ATOM 1895 C CA . ALA A 1 239 ? -47.040 -6.232 90.898 1.00 80.31 239 ALA A CA 1
ATOM 1896 C C . ALA A 1 239 ? -46.069 -6.276 92.091 1.00 80.31 239 ALA A C 1
ATOM 1898 O O . ALA A 1 239 ? -46.169 -5.452 93.000 1.00 80.31 239 ALA A O 1
ATOM 1899 N N . ARG A 1 240 ? -45.080 -7.183 92.063 1.00 77.75 240 ARG A N 1
ATOM 1900 C CA . ARG A 1 240 ? -44.019 -7.277 93.084 1.00 77.75 240 ARG A CA 1
ATOM 1901 C C . ARG A 1 240 ? -43.027 -6.112 93.042 1.00 77.75 240 ARG A C 1
ATOM 1903 O O . ARG A 1 240 ? -42.510 -5.740 94.090 1.00 77.75 240 ARG A O 1
ATOM 1910 N N . ALA A 1 241 ? -42.766 -5.544 91.864 1.00 78.44 241 ALA A N 1
ATOM 1911 C CA . ALA A 1 241 ? -41.841 -4.424 91.676 1.00 78.44 241 ALA A CA 1
ATOM 1912 C C . ALA A 1 241 ? -42.435 -3.046 92.045 1.00 78.44 241 ALA A C 1
ATOM 1914 O O . ALA A 1 241 ? -41.699 -2.061 92.057 1.00 78.44 241 ALA A O 1
ATOM 1915 N N . GLY A 1 242 ? -43.725 -2.977 92.407 1.00 67.62 242 GLY A N 1
ATOM 1916 C CA . GLY A 1 242 ? -44.272 -1.859 93.183 1.00 67.62 242 GLY A CA 1
ATOM 1917 C C . GLY A 1 242 ? -45.329 -0.980 92.512 1.00 67.62 242 GLY A C 1
ATOM 1918 O O . GLY A 1 242 ? -45.329 0.221 92.769 1.00 67.62 242 GLY A O 1
ATOM 1919 N N . GLY A 1 243 ? -46.255 -1.513 91.698 1.00 63.72 243 GLY A N 1
ATOM 1920 C CA . GLY A 1 243 ? -47.257 -0.624 91.086 1.00 63.72 243 GLY A CA 1
ATOM 1921 C C . GLY A 1 243 ? -48.575 -1.182 90.549 1.00 63.72 243 GLY A C 1
ATOM 1922 O O . GLY A 1 243 ? -49.126 -0.556 89.649 1.00 63.72 243 GLY A O 1
ATOM 1923 N N . GLY A 1 244 ? -49.128 -2.289 91.061 1.00 70.81 244 GLY A N 1
ATOM 1924 C CA . GLY A 1 244 ? -50.473 -2.705 90.633 1.00 70.81 244 GLY A CA 1
ATOM 1925 C C . GLY A 1 244 ? -51.078 -3.888 91.387 1.00 70.81 244 GLY A C 1
ATOM 1926 O O . GLY A 1 244 ? -50.370 -4.804 91.794 1.00 70.81 244 GLY A O 1
ATOM 1927 N N . VAL A 1 245 ? -52.407 -3.871 91.549 1.00 73.12 245 VAL A N 1
ATOM 1928 C CA . VAL A 1 245 ? -53.214 -5.032 91.958 1.00 73.12 245 VAL A CA 1
ATOM 1929 C C . VAL A 1 245 ? -53.850 -5.613 90.699 1.00 73.12 245 VAL A C 1
ATOM 1931 O O . VAL A 1 245 ? -54.546 -4.904 89.973 1.00 73.12 245 VAL A O 1
ATOM 1934 N N . HIS A 1 246 ? -53.616 -6.896 90.439 1.00 80.06 246 HIS A N 1
ATOM 1935 C CA . HIS A 1 246 ? -54.191 -7.613 89.303 1.00 80.06 246 HIS A CA 1
ATOM 1936 C C . HIS A 1 246 ? -55.166 -8.681 89.811 1.00 80.06 246 HIS A C 1
ATOM 1938 O O . HIS A 1 246 ? -54.892 -9.346 90.808 1.00 80.06 246 HIS A O 1
ATOM 1944 N N . ALA A 1 247 ? -56.306 -8.842 89.137 1.00 78.19 247 ALA A N 1
ATOM 1945 C CA . ALA A 1 247 ? -57.307 -9.856 89.456 1.00 78.19 247 ALA A CA 1
ATOM 1946 C C . ALA A 1 247 ? -57.318 -10.929 88.362 1.00 78.19 247 ALA A C 1
ATOM 1948 O O . ALA A 1 247 ? -57.356 -10.599 87.176 1.00 78.19 247 ALA A O 1
ATOM 1949 N N . LEU A 1 248 ? -57.300 -12.201 88.762 1.00 81.19 248 LEU A N 1
ATOM 1950 C CA . LEU A 1 248 ? -57.429 -13.335 87.854 1.00 81.19 248 LEU A CA 1
ATOM 1951 C C . LEU A 1 248 ? -58.827 -13.943 87.986 1.00 81.19 248 LEU A C 1
ATOM 1953 O O . LEU A 1 248 ? -59.221 -14.364 89.071 1.00 81.19 248 LEU A O 1
ATOM 1957 N N . LEU A 1 249 ? -59.554 -14.010 86.872 1.00 76.12 249 LEU A N 1
ATOM 1958 C CA . LEU A 1 249 ? -60.855 -14.662 86.782 1.00 76.12 249 LEU A CA 1
ATOM 1959 C C . LEU A 1 249 ? -60.710 -15.955 85.972 1.00 76.12 249 LEU A C 1
ATOM 1961 O O . LEU A 1 249 ? -60.295 -15.909 84.816 1.00 76.12 249 LEU A O 1
ATOM 1965 N N . LEU A 1 250 ? -61.070 -17.093 86.568 1.00 74.19 250 LEU A N 1
ATOM 1966 C CA . LEU A 1 250 ? -61.150 -18.387 85.886 1.00 74.19 250 LEU A CA 1
ATOM 1967 C C . LEU A 1 250 ? -62.622 -18.795 85.746 1.00 74.19 250 LEU A C 1
ATOM 1969 O O . LEU A 1 250 ? -63.184 -19.365 86.681 1.00 74.19 250 LEU A O 1
ATOM 1973 N N . PRO A 1 251 ? -63.277 -18.473 84.621 1.00 72.50 251 PRO A N 1
ATOM 1974 C CA . PRO A 1 251 ? -64.596 -19.013 84.330 1.00 72.50 251 PRO A CA 1
ATOM 1975 C C . PRO A 1 251 ? -64.471 -20.497 83.954 1.00 72.50 251 PRO A C 1
ATOM 1977 O O . PRO A 1 251 ? -63.710 -20.844 83.054 1.00 72.50 251 PRO A O 1
ATOM 1980 N N . ASP A 1 252 ? -65.220 -21.368 84.631 1.00 71.62 252 ASP A N 1
ATOM 1981 C CA . ASP A 1 252 ? -65.321 -22.792 84.294 1.00 71.62 252 ASP A CA 1
ATOM 1982 C C . ASP A 1 252 ? -66.647 -23.066 83.569 1.00 71.62 252 ASP A C 1
ATOM 1984 O O . ASP A 1 252 ? -67.715 -22.596 83.974 1.00 71.62 252 ASP A O 1
ATOM 1988 N N . ALA A 1 253 ? -66.590 -23.826 82.479 1.00 62.94 253 ALA A N 1
ATOM 1989 C CA . ALA A 1 253 ? -67.751 -24.188 81.679 1.00 62.94 253 ALA A CA 1
ATOM 1990 C C . ALA A 1 253 ? -68.437 -25.430 82.268 1.00 62.94 253 ALA A C 1
ATOM 1992 O O . ALA A 1 253 ? -68.539 -26.469 81.618 1.00 62.94 253 ALA A O 1
ATOM 1993 N N . ALA A 1 254 ? -68.978 -25.317 83.482 1.00 52.31 254 ALA A N 1
ATOM 1994 C CA . ALA A 1 254 ? -69.632 -26.417 84.201 1.00 52.31 254 ALA A CA 1
ATOM 1995 C C . ALA A 1 254 ? -70.947 -26.943 83.559 1.00 52.31 254 ALA A C 1
ATOM 1997 O O . ALA A 1 254 ? -71.708 -27.665 84.195 1.00 52.31 254 ALA A O 1
ATOM 1998 N N . SER A 1 255 ? -71.252 -26.601 82.301 1.00 54.72 255 SER A N 1
ATOM 1999 C CA . SER A 1 255 ? -72.465 -27.045 81.588 1.00 54.72 255 SER A CA 1
ATOM 2000 C C . SER A 1 255 ? -72.247 -27.495 80.134 1.00 54.72 255 SER A C 1
ATOM 2002 O O . SER A 1 255 ? -73.209 -27.880 79.470 1.00 54.72 255 SER A O 1
ATOM 2004 N N . ALA A 1 256 ? -71.007 -27.528 79.630 1.00 52.69 256 ALA A N 1
ATOM 2005 C CA . ALA A 1 256 ? -70.739 -27.954 78.249 1.00 52.69 256 ALA A CA 1
ATOM 2006 C C . ALA A 1 256 ? -70.723 -29.486 78.062 1.00 52.69 256 ALA A C 1
ATOM 2008 O O . ALA A 1 256 ? -71.045 -29.977 76.981 1.00 52.69 256 ALA A O 1
ATOM 2009 N N . GLN A 1 257 ? -70.418 -30.258 79.112 1.00 45.31 257 GLN A N 1
ATOM 2010 C CA . GLN A 1 257 ? -70.251 -31.713 79.002 1.00 45.31 257 GLN A CA 1
ATOM 2011 C C . GLN A 1 257 ? -71.578 -32.478 78.819 1.00 45.31 257 GLN A C 1
ATOM 2013 O O . GLN A 1 257 ? -71.572 -33.612 78.361 1.00 45.31 257 GLN A O 1
ATOM 2018 N N . GLN A 1 258 ? -72.729 -31.875 79.140 1.00 45.84 258 GLN A N 1
ATOM 2019 C CA . GLN A 1 258 ? -73.994 -32.617 79.270 1.00 45.84 258 GLN A CA 1
ATOM 2020 C C . GLN A 1 258 ? -74.995 -32.401 78.120 1.00 45.84 258 GLN A C 1
ATOM 2022 O O . GLN A 1 258 ? -76.138 -32.846 78.212 1.00 45.84 258 GLN A O 1
ATOM 2027 N N . ARG A 1 259 ? -74.596 -31.739 77.021 1.00 43.91 259 ARG A N 1
ATOM 2028 C CA . ARG A 1 259 ? -75.496 -31.466 75.876 1.00 43.91 259 ARG A CA 1
ATOM 2029 C C . ARG A 1 259 ? -74.987 -31.864 74.488 1.00 43.91 259 ARG A C 1
ATOM 2031 O O . ARG A 1 259 ? -75.731 -31.681 73.532 1.00 43.91 259 ARG A O 1
ATOM 2038 N N . VAL A 1 260 ? -73.779 -32.421 74.362 1.00 47.22 260 VAL A N 1
ATOM 2039 C CA . VAL A 1 260 ? -73.190 -32.771 73.048 1.00 47.22 260 VAL A CA 1
ATOM 2040 C C . VAL A 1 260 ? -73.145 -34.286 72.784 1.00 47.22 260 VAL A C 1
ATOM 2042 O O . VAL A 1 260 ? -73.092 -34.696 71.633 1.00 47.22 260 VAL A O 1
ATOM 2045 N N . GLU A 1 261 ? -73.308 -35.144 73.797 1.00 43.62 261 GLU A N 1
ATOM 2046 C CA . GLU A 1 261 ? -73.363 -36.610 73.603 1.00 43.62 261 GLU A CA 1
ATOM 2047 C C . GLU A 1 261 ? -74.759 -37.145 73.203 1.00 43.62 261 GLU A C 1
ATOM 2049 O O . GLU A 1 261 ? -74.934 -38.344 73.004 1.00 43.62 261 GLU A O 1
ATOM 2054 N N . GLY A 1 262 ? -75.765 -36.271 73.057 1.00 44.53 262 GLY A N 1
ATOM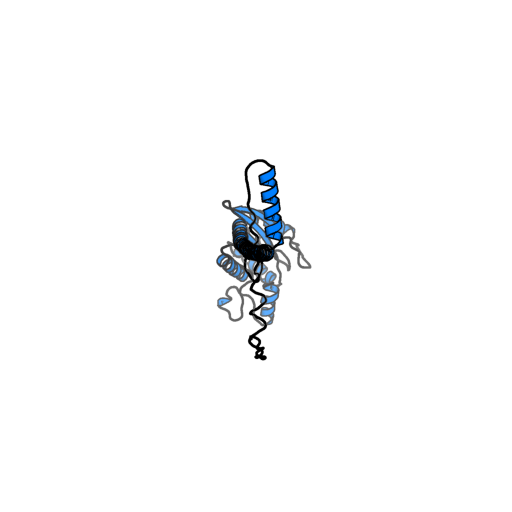 2055 C CA . GLY A 1 262 ? -77.173 -36.660 72.888 1.00 44.53 262 GLY A CA 1
ATOM 2056 C C . GLY A 1 262 ? -77.802 -36.492 71.499 1.00 44.53 262 GLY A C 1
ATOM 2057 O O . GLY A 1 262 ? -78.988 -36.787 71.365 1.00 44.53 262 GLY A O 1
ATOM 2058 N N . ALA A 1 263 ? -77.092 -36.015 70.469 1.00 42.66 263 ALA A N 1
ATOM 2059 C CA . ALA A 1 263 ? -77.693 -35.866 69.139 1.00 42.66 263 ALA A CA 1
ATOM 2060 C C . ALA A 1 263 ? -76.688 -36.024 67.984 1.00 42.66 263 ALA A C 1
ATOM 2062 O O . ALA A 1 263 ? -75.643 -35.386 67.966 1.00 42.66 263 ALA A O 1
ATOM 2063 N N . SER A 1 264 ? -77.104 -36.846 67.013 1.00 37.78 264 SER A N 1
ATOM 2064 C CA . SER A 1 264 ? -76.584 -37.078 65.654 1.00 37.78 264 SER A CA 1
ATOM 2065 C C . SER A 1 264 ? -75.313 -37.923 65.479 1.00 37.78 264 SER A C 1
ATOM 2067 O O . SER A 1 264 ? -74.229 -37.436 65.163 1.00 37.78 264 SER A O 1
ATOM 2069 N N . THR A 1 265 ? -75.509 -39.240 65.556 1.00 35.72 265 THR A N 1
ATOM 2070 C CA . THR A 1 265 ? -74.967 -40.208 64.589 1.00 35.72 265 THR A CA 1
ATOM 2071 C C . THR A 1 265 ? -75.609 -40.013 63.196 1.00 35.72 265 THR A C 1
ATOM 2073 O O . THR A 1 265 ? -76.756 -39.583 63.115 1.00 35.72 265 THR A O 1
ATOM 2076 N N . HIS A 1 266 ? -74.879 -40.401 62.134 1.00 36.28 266 HIS A N 1
ATOM 2077 C CA . HIS A 1 266 ? -75.097 -40.192 60.677 1.00 36.28 266 HIS A CA 1
ATOM 2078 C C . HIS A 1 266 ? -74.734 -38.776 60.177 1.00 36.28 266 HIS A C 1
ATOM 2080 O O . HIS A 1 266 ? -75.282 -37.802 60.657 1.00 36.28 266 HIS A O 1
ATOM 2086 N N . GLU A 1 267 ? -73.787 -38.555 59.255 1.00 34.62 267 GLU A N 1
ATOM 2087 C CA . GLU A 1 267 ? -73.485 -39.285 58.014 1.00 34.62 267 GLU A CA 1
ATOM 2088 C C . GLU A 1 267 ? -71.975 -39.470 57.733 1.00 34.62 267 GLU A C 1
ATOM 2090 O O . GLU A 1 267 ? -71.138 -38.613 58.012 1.00 34.62 267 GLU A O 1
ATOM 2095 N N . ARG A 1 268 ? -71.639 -40.613 57.118 1.00 36.66 268 ARG A N 1
ATOM 2096 C CA . ARG A 1 268 ? -70.359 -40.888 56.447 1.00 36.66 268 ARG A CA 1
ATOM 2097 C C . ARG A 1 268 ? -70.472 -40.575 54.949 1.00 36.66 268 ARG A C 1
ATOM 2099 O O . ARG A 1 268 ? -71.518 -40.801 54.359 1.00 36.66 268 ARG A O 1
ATOM 2106 N N . HIS A 1 269 ? -69.299 -40.300 54.367 1.00 33.34 269 HIS A N 1
ATOM 2107 C CA . HIS A 1 269 ? -68.875 -40.540 52.976 1.00 33.34 269 HIS A CA 1
ATOM 2108 C C . HIS A 1 269 ? -69.238 -39.527 51.877 1.00 33.34 269 HIS A C 1
ATOM 2110 O O . HIS A 1 269 ? -70.338 -39.524 51.350 1.00 33.34 269 HIS A O 1
ATOM 2116 N N . ALA A 1 270 ? -68.215 -38.812 51.388 1.00 33.38 270 ALA A N 1
ATOM 2117 C CA . ALA A 1 270 ? -67.408 -39.154 50.196 1.00 33.38 270 ALA A CA 1
ATOM 2118 C C . ALA A 1 270 ? -66.992 -37.883 49.431 1.00 33.38 270 ALA A C 1
ATOM 2120 O O . ALA A 1 270 ? -67.788 -36.964 49.284 1.00 33.38 270 ALA A O 1
ATOM 2121 N N . GLY A 1 271 ? -65.770 -37.852 48.881 1.00 31.56 271 GLY A N 1
ATOM 2122 C CA . GLY A 1 271 ? -65.425 -36.855 47.859 1.00 31.56 271 GLY A CA 1
ATOM 2123 C C . GLY A 1 271 ? -63.959 -36.452 47.776 1.00 31.56 271 GLY A C 1
ATOM 2124 O O . GLY A 1 271 ? -63.629 -35.289 47.972 1.00 31.56 271 GLY A O 1
ATOM 2125 N N . ALA A 1 272 ? -63.081 -37.397 47.444 1.00 38.75 272 ALA A N 1
ATOM 2126 C CA . ALA A 1 272 ? -61.790 -37.082 46.846 1.00 38.75 272 ALA A CA 1
ATOM 2127 C C . ALA A 1 272 ? -62.001 -36.654 45.383 1.00 38.75 272 ALA A C 1
ATOM 2129 O O . ALA A 1 272 ? -62.552 -37.438 44.618 1.00 38.75 272 ALA A O 1
ATOM 2130 N N . VAL A 1 273 ? -61.526 -35.469 44.978 1.00 40.06 273 VAL A N 1
ATOM 2131 C CA . VAL A 1 273 ? -61.213 -35.142 43.573 1.00 40.06 273 VAL A CA 1
ATOM 2132 C C . VAL A 1 273 ? -60.018 -34.188 43.545 1.00 40.06 273 VAL A C 1
ATOM 2134 O O . VAL A 1 273 ? -60.059 -33.088 44.095 1.00 40.06 273 VAL A O 1
ATOM 2137 N N . GLY A 1 274 ? -58.944 -34.641 42.896 1.00 34.97 274 GLY A N 1
ATOM 2138 C CA . GLY A 1 274 ? -57.767 -33.847 42.573 1.00 34.97 274 GLY A CA 1
ATOM 2139 C C . GLY A 1 274 ? -58.048 -32.795 41.502 1.00 34.97 274 GLY A C 1
ATOM 2140 O O . GLY A 1 274 ? -58.859 -32.991 40.597 1.00 34.97 274 GLY A O 1
ATOM 2141 N N . ARG A 1 275 ? -57.339 -31.672 41.605 1.00 47.19 275 ARG A N 1
ATOM 2142 C CA . ARG A 1 275 ? -57.253 -30.658 40.554 1.00 47.19 275 ARG A CA 1
ATOM 2143 C C . ARG A 1 275 ? -56.193 -31.068 39.531 1.00 47.19 275 ARG A C 1
ATOM 2145 O O . ARG A 1 275 ? -55.084 -31.439 39.911 1.00 47.19 275 ARG A O 1
ATOM 2152 N N . ARG A 1 276 ? -56.578 -30.997 38.257 1.00 47.44 276 ARG A N 1
ATOM 2153 C CA . ARG A 1 276 ? -55.671 -30.665 37.154 1.00 47.44 276 ARG A CA 1
ATOM 2154 C C . ARG A 1 276 ? -55.239 -29.208 37.268 1.00 47.44 276 ARG A C 1
ATOM 2156 O O . ARG A 1 276 ? -56.044 -28.417 37.815 1.00 47.44 276 ARG A O 1
#

Nearest PDB structures (foldseek):
  4uf6-assembly4_J  TM=3.130E-01  e=8.197E+00  Homo sapiens
  4uf6-assembly3_G  TM=2.943E-01  e=7.205E+00  Homo sapiens
  3wj2-assembly1_A  TM=3.034E-01  e=4.588E+00  Ferroplasma acidiphilum

Solvent-accessible surface area (backbone atoms only — not comparable to full-atom values): 16086 Å² total; per-residue (Å²): 105,63,58,61,62,49,36,52,50,34,43,76,73,77,41,28,58,31,93,65,18,93,84,35,92,78,34,37,60,33,69,70,54,46,52,47,53,50,23,53,49,48,31,65,73,51,83,48,54,40,41,48,44,69,32,18,92,74,47,90,47,82,91,22,37,65,84,50,68,66,47,62,64,41,47,58,66,47,57,72,71,50,54,98,77,52,92,56,81,68,89,76,72,65,41,70,51,78,47,73,60,97,85,43,46,28,40,39,38,38,36,79,40,46,21,78,34,69,67,50,25,54,52,51,36,57,50,34,67,36,67,71,48,31,52,48,24,57,78,70,75,40,84,61,66,65,74,66,49,55,39,24,76,56,31,26,40,40,33,42,32,39,48,61,57,53,50,51,59,56,52,56,57,50,50,56,54,49,50,51,52,52,49,54,53,51,50,49,53,52,53,51,52,49,53,50,52,52,49,54,52,49,52,55,48,52,55,47,52,52,51,48,55,67,37,22,33,92,89,77,71,43,70,13,71,70,43,47,53,52,53,51,52,53,52,52,51,48,35,72,75,69,76,57,89,84,85,88,84,85,87,76,76,90,70,64,83,83,70,65,88,78,72,77,85,85,85,85,87,87,83,90,79,85,82,132